Protein AF-A0A952HQU8-F1 (afdb_monomer_lite)

pLDDT: mean 81.56, std 18.11, range [39.19, 98.75]

Sequence (201 aa):
MRKYLLSILTLATITINSSNTAKAQPNLSQTELSCIYMSAYSYNINPLLLLAIAKTESGFNRYAINKNKNGTIDYGMFQINSSNLKRLKIHPSYVINDVCFASKIAAYILSSCIATYGNTWKAVDCYNKGKNAKNTSEYVWKTYKNLISLLNQTPEIIKTSYNYSQNYSYQQYYNYYNQNKNTEPNIEEKISEFLGIDKPQ

Radius of gyration: 22.84 Å; chains: 1; bounding box: 39×90×61 Å

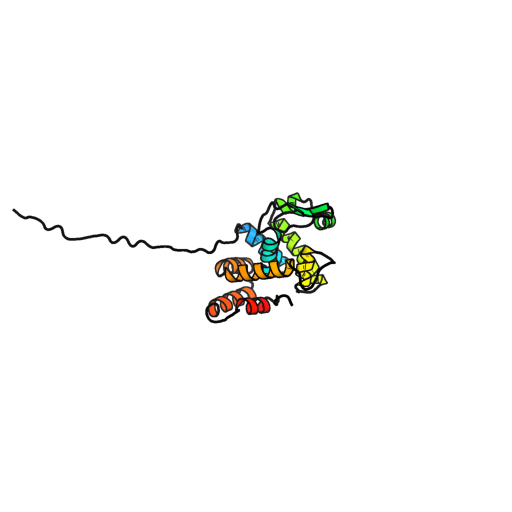Structure (mmCIF, N/CA/C/O backbone):
data_AF-A0A952HQU8-F1
#
_entry.id   AF-A0A952HQU8-F1
#
loop_
_atom_site.group_PDB
_atom_site.id
_atom_site.type_symbol
_atom_site.label_atom_id
_atom_site.label_alt_id
_atom_site.label_comp_id
_atom_site.label_asym_id
_atom_site.label_entity_id
_atom_site.label_seq_id
_atom_site.pdbx_PDB_ins_code
_atom_site.Cartn_x
_atom_site.Cartn_y
_atom_site.Cartn_z
_atom_site.occupancy
_atom_site.B_iso_or_equiv
_atom_site.auth_seq_id
_atom_site.auth_comp_id
_atom_site.auth_asym_id
_atom_site.auth_atom_id
_atom_site.pdbx_PDB_model_num
ATOM 1 N N . MET A 1 1 ? 2.217 74.288 42.899 1.00 43.69 1 MET A N 1
ATOM 2 C CA . MET A 1 1 ? 2.497 73.749 41.548 1.00 43.69 1 MET A CA 1
ATOM 3 C C . MET A 1 1 ? 2.070 72.286 41.514 1.00 43.69 1 MET A C 1
ATOM 5 O O . MET A 1 1 ? 2.601 71.495 42.282 1.00 43.69 1 MET A O 1
ATOM 9 N N . ARG A 1 2 ? 1.032 71.964 40.728 1.00 41.62 2 ARG A N 1
ATOM 10 C CA . ARG A 1 2 ? 0.399 70.634 40.614 1.00 41.62 2 ARG A CA 1
ATOM 11 C C . ARG A 1 2 ? 1.416 69.587 40.134 1.00 41.62 2 ARG A C 1
ATOM 13 O O . ARG A 1 2 ? 1.891 69.686 39.009 1.00 41.62 2 ARG A O 1
ATOM 20 N N . LYS A 1 3 ? 1.714 68.577 40.956 1.00 45.56 3 LYS A N 1
ATOM 21 C CA . LYS A 1 3 ? 2.329 67.321 40.499 1.00 45.56 3 LYS A CA 1
ATOM 22 C C . LYS A 1 3 ? 1.188 66.370 40.134 1.00 45.56 3 LYS A C 1
ATOM 24 O O . LYS A 1 3 ? 0.432 65.963 41.010 1.00 45.56 3 LYS A O 1
ATOM 29 N N . TYR A 1 4 ? 1.020 66.091 38.845 1.00 46.62 4 TYR A N 1
ATOM 30 C CA . TYR A 1 4 ? 0.083 65.082 38.357 1.00 46.62 4 TYR A CA 1
ATOM 31 C C . TYR A 1 4 ? 0.604 63.694 38.760 1.00 46.62 4 TYR A C 1
ATOM 33 O O . TYR A 1 4 ? 1.701 63.311 38.357 1.00 46.62 4 TYR A O 1
ATOM 41 N N . LEU A 1 5 ? -0.163 62.955 39.570 1.00 47.31 5 LEU A N 1
ATOM 42 C CA . LEU A 1 5 ? 0.013 61.511 39.714 1.00 47.31 5 LEU A CA 1
ATOM 43 C C . LEU A 1 5 ? -0.398 60.861 38.386 1.00 47.31 5 LEU A C 1
ATOM 45 O O . LEU A 1 5 ? -1.565 60.905 38.008 1.00 47.31 5 LEU A O 1
ATOM 49 N N . LEU A 1 6 ? 0.566 60.271 37.682 1.00 44.16 6 LEU A N 1
ATOM 50 C CA . LEU A 1 6 ? 0.324 59.369 36.560 1.00 44.16 6 LEU A CA 1
ATOM 51 C C . LEU A 1 6 ? -0.144 58.024 37.118 1.00 44.16 6 LEU A C 1
ATOM 53 O O . LEU A 1 6 ? 0.643 57.257 37.669 1.00 44.16 6 LEU A O 1
ATOM 57 N N . SER A 1 7 ? -1.440 57.761 36.997 1.00 49.38 7 SER A N 1
ATOM 58 C CA . SER A 1 7 ? -2.062 56.485 37.325 1.00 49.38 7 SER A CA 1
ATOM 59 C C . SER A 1 7 ? -2.409 55.716 36.045 1.00 49.38 7 SER A C 1
ATOM 61 O O . SER A 1 7 ? -3.211 56.215 35.261 1.00 49.38 7 SER A O 1
ATOM 63 N N . ILE A 1 8 ? -1.901 54.475 35.950 1.00 49.06 8 ILE A N 1
ATOM 64 C CA . ILE A 1 8 ? -2.455 53.323 35.195 1.00 49.06 8 ILE A CA 1
ATOM 65 C C . ILE A 1 8 ? -2.258 53.466 33.659 1.00 49.06 8 ILE A C 1
ATOM 67 O O . ILE A 1 8 ? -2.472 54.522 33.089 1.00 49.06 8 ILE A O 1
ATOM 71 N N . LEU A 1 9 ? -1.742 52.505 32.891 1.00 43.94 9 LEU A N 1
ATOM 72 C CA . LEU A 1 9 ? -2.112 51.100 32.731 1.00 43.94 9 LEU A CA 1
ATOM 73 C C . LEU A 1 9 ? -0.858 50.271 32.421 1.00 43.94 9 LEU A C 1
ATOM 75 O O . LEU A 1 9 ? -0.194 50.493 31.409 1.00 43.94 9 LEU A O 1
ATOM 79 N N . THR A 1 10 ? -0.587 49.240 33.215 1.00 52.12 10 THR A N 1
ATOM 80 C CA . THR A 1 10 ? 0.165 48.086 32.721 1.00 52.12 10 THR A CA 1
ATOM 81 C C . THR A 1 10 ? -0.757 47.301 31.792 1.00 52.12 10 THR A C 1
ATOM 83 O O . THR A 1 10 ? -1.696 46.643 32.236 1.00 52.12 10 THR A O 1
ATOM 86 N N . LEU A 1 11 ? -0.519 47.391 30.482 1.00 54.44 11 LEU A N 1
ATOM 87 C CA . LEU A 1 11 ? -1.088 46.447 29.525 1.00 54.44 11 LEU A CA 1
ATOM 88 C C . LEU A 1 11 ? -0.529 45.061 29.855 1.00 54.44 11 LEU A C 1
ATOM 90 O O . LEU A 1 11 ? 0.607 44.743 29.508 1.00 54.44 11 LEU A O 1
ATOM 94 N N . ALA A 1 12 ? -1.318 44.241 30.545 1.00 58.12 12 ALA A N 1
ATOM 95 C CA . ALA A 1 12 ? -1.092 42.808 30.563 1.00 58.12 12 ALA A CA 1
ATOM 96 C C . ALA A 1 12 ? -1.317 42.314 29.130 1.00 58.12 12 ALA A C 1
ATOM 98 O O . ALA A 1 12 ? -2.450 42.225 28.654 1.00 58.12 12 ALA A O 1
ATOM 99 N N . THR A 1 13 ? -0.229 42.062 28.409 1.00 59.19 13 THR A N 1
ATOM 100 C CA . THR A 1 13 ? -0.294 41.366 27.133 1.00 59.19 13 THR A CA 1
ATOM 101 C C . THR A 1 13 ? -0.824 39.967 27.415 1.00 59.19 13 THR A C 1
ATOM 103 O O . THR A 1 13 ? -0.167 39.147 28.051 1.00 59.19 13 THR A O 1
ATOM 106 N N . ILE A 1 14 ? -2.052 39.697 26.971 1.00 56.53 14 ILE A N 1
ATOM 107 C CA . ILE A 1 14 ? -2.570 38.335 26.901 1.00 56.53 14 ILE A CA 1
ATOM 108 C C . ILE A 1 14 ? -1.720 37.632 25.842 1.00 56.53 14 ILE A C 1
ATOM 110 O O . ILE A 1 14 ? -1.959 37.758 24.641 1.00 56.53 14 ILE A O 1
ATOM 114 N N . THR A 1 15 ? -0.679 36.930 26.277 1.00 51.94 15 THR A N 1
ATOM 115 C CA . THR A 1 15 ? 0.013 35.964 25.436 1.00 51.94 15 THR A CA 1
ATOM 116 C C . THR A 1 15 ? -0.930 34.785 25.253 1.00 51.94 15 THR A C 1
ATOM 118 O O . THR A 1 15 ? -1.092 33.934 26.125 1.00 51.94 15 THR A O 1
ATOM 121 N N . ILE A 1 16 ? -1.608 34.748 24.106 1.00 56.78 16 ILE A N 1
ATOM 122 C CA . ILE A 1 16 ? -2.341 33.560 23.680 1.00 56.78 16 ILE A CA 1
ATOM 123 C C . ILE A 1 16 ? -1.281 32.506 23.352 1.00 56.78 16 ILE A C 1
ATOM 125 O O . ILE A 1 16 ? -0.754 32.461 22.240 1.00 56.78 16 ILE A O 1
ATOM 129 N N . ASN A 1 17 ? -0.931 31.676 24.336 1.00 47.75 17 ASN A N 1
ATOM 130 C CA . ASN A 1 17 ? -0.150 30.466 24.111 1.00 47.75 17 ASN A CA 1
ATOM 131 C C . ASN A 1 17 ? -0.990 29.523 23.250 1.00 47.75 17 ASN A C 1
ATOM 133 O O . ASN A 1 17 ? -1.770 28.714 23.744 1.00 47.75 17 ASN A O 1
ATOM 137 N N . SER A 1 18 ? -0.825 29.643 21.937 1.00 46.22 18 SER A N 1
ATOM 138 C CA . SER A 1 18 ? -1.317 28.663 20.980 1.00 46.22 18 SER A CA 1
ATOM 139 C C . SER A 1 18 ? -0.352 27.482 20.989 1.00 46.22 18 SER A C 1
ATOM 141 O O . SER A 1 18 ? 0.400 27.274 20.040 1.00 46.22 18 SER A O 1
ATOM 143 N N . SER A 1 19 ? -0.341 26.700 22.069 1.00 40.56 19 SER A N 1
ATOM 144 C CA . SER A 1 19 ? 0.254 25.364 22.061 1.00 40.56 19 SER A CA 1
ATOM 145 C C . SER A 1 19 ? -0.662 24.420 21.280 1.00 40.56 19 SER A C 1
ATOM 147 O O . SER A 1 19 ? -1.210 23.457 21.808 1.00 40.56 19 SER A O 1
ATOM 149 N N . ASN A 1 20 ? -0.815 24.698 19.983 1.00 42.75 20 ASN A N 1
ATOM 150 C CA . ASN A 1 20 ? -1.247 23.703 19.020 1.00 42.75 20 ASN A CA 1
ATOM 151 C C . ASN A 1 20 ? -0.110 22.688 18.920 1.00 42.75 20 ASN A C 1
ATOM 153 O O . ASN A 1 20 ? 0.777 22.800 18.077 1.00 42.75 20 ASN A O 1
ATOM 157 N N . THR A 1 21 ? -0.138 21.673 19.777 1.00 39.19 21 THR A N 1
ATOM 158 C CA . THR A 1 21 ? 0.524 20.404 19.487 1.00 39.19 21 THR A CA 1
ATOM 159 C C . THR A 1 21 ? -0.264 19.727 18.366 1.00 39.19 21 THR A C 1
ATOM 161 O O . THR A 1 21 ? -0.945 18.722 18.557 1.00 39.19 21 THR A O 1
ATOM 164 N N . ALA A 1 22 ? -0.213 20.322 17.169 1.00 41.31 22 ALA A N 1
ATOM 165 C CA . ALA A 1 22 ? -0.653 19.676 15.949 1.00 41.31 22 ALA A CA 1
ATOM 166 C C . ALA A 1 22 ? 0.217 18.427 15.805 1.00 41.31 22 ALA A C 1
ATOM 168 O O . ALA A 1 22 ? 1.395 18.508 15.453 1.00 41.31 22 ALA A O 1
ATOM 169 N N . LYS A 1 23 ? -0.337 17.271 16.189 1.00 43.50 23 LYS A N 1
ATOM 170 C CA . LYS A 1 23 ? 0.277 15.970 15.927 1.00 43.50 23 LYS A CA 1
ATOM 171 C C . LYS A 1 23 ? 0.611 15.965 14.436 1.00 43.50 23 LYS A C 1
ATOM 173 O O . LYS A 1 23 ? -0.282 16.211 13.630 1.00 43.50 23 LYS A O 1
ATOM 178 N N . ALA A 1 24 ? 1.891 15.796 14.105 1.00 45.75 24 ALA A N 1
ATOM 179 C CA . ALA A 1 24 ? 2.400 15.973 12.751 1.00 45.75 24 ALA A CA 1
ATOM 180 C C . ALA A 1 24 ? 1.523 15.212 11.747 1.00 45.75 24 ALA A C 1
ATOM 182 O O . ALA A 1 24 ? 1.421 13.986 11.816 1.00 45.75 24 ALA A O 1
ATOM 183 N N . GLN A 1 25 ? 0.867 15.953 10.853 1.00 51.12 25 GLN A N 1
ATOM 184 C CA . GLN A 1 25 ? 0.113 15.372 9.751 1.00 51.12 25 GLN A CA 1
ATOM 185 C C . GLN A 1 25 ? 1.033 14.462 8.915 1.00 51.12 25 GLN A C 1
ATOM 187 O O . GLN A 1 25 ? 2.247 14.697 8.860 1.00 51.12 25 GLN A O 1
ATOM 192 N N . PRO A 1 26 ? 0.496 13.418 8.254 1.00 61.00 26 PRO A N 1
ATOM 193 C CA . PRO A 1 26 ? 1.259 12.691 7.247 1.00 61.00 26 PRO A CA 1
ATOM 194 C C . PRO A 1 26 ? 1.841 13.690 6.237 1.00 61.00 26 PRO A C 1
ATOM 196 O O . PRO A 1 26 ? 1.157 14.628 5.842 1.00 61.00 26 PRO A O 1
ATOM 199 N N . ASN A 1 27 ? 3.103 13.501 5.839 1.00 74.06 27 ASN A N 1
ATOM 200 C CA . ASN A 1 27 ? 3.837 14.359 4.894 1.00 74.06 27 ASN A CA 1
ATOM 201 C C . ASN A 1 27 ? 3.293 14.199 3.452 1.00 74.06 27 ASN A C 1
ATOM 203 O O . ASN A 1 27 ? 4.008 13.805 2.533 1.00 74.06 27 ASN A O 1
ATOM 207 N N . LEU A 1 28 ? 1.997 14.440 3.272 1.00 84.31 28 LEU A N 1
ATOM 208 C CA . LEU A 1 28 ? 1.242 14.328 2.033 1.00 84.31 28 LEU A CA 1
ATOM 209 C C . LEU A 1 28 ? 0.523 15.649 1.771 1.00 84.31 28 LEU A C 1
ATOM 211 O O . LEU A 1 28 ? -0.095 16.227 2.663 1.00 84.31 28 LEU A O 1
ATOM 215 N N . SER A 1 29 ? 0.562 16.107 0.527 1.00 88.19 29 SER A N 1
ATOM 216 C CA . SER A 1 29 ? -0.286 17.201 0.065 1.00 88.19 29 SER A CA 1
ATOM 217 C C . SER A 1 29 ? -1.758 16.785 0.034 1.00 88.19 29 SER A C 1
ATOM 219 O O . SER A 1 29 ? -2.106 15.605 -0.080 1.00 88.19 29 SER A O 1
ATOM 221 N N . GLN A 1 30 ? -2.644 17.781 0.050 1.00 83.12 30 GLN A N 1
ATOM 222 C CA . GLN A 1 30 ? -4.082 17.563 -0.093 1.00 83.12 30 GLN A CA 1
ATOM 223 C C . GLN A 1 30 ? -4.423 16.805 -1.388 1.00 83.12 30 GLN A C 1
ATOM 225 O O . GLN A 1 30 ? -5.284 15.924 -1.388 1.00 83.12 30 GLN A O 1
ATOM 230 N N . THR A 1 31 ? -3.722 17.100 -2.484 1.00 87.06 31 THR A N 1
ATOM 231 C CA . THR A 1 31 ? -3.899 16.410 -3.768 1.00 87.06 31 THR A CA 1
ATOM 232 C C . THR A 1 31 ? -3.525 14.933 -3.674 1.00 87.06 31 THR A C 1
ATOM 234 O O . THR A 1 31 ? -4.298 14.086 -4.117 1.00 87.06 31 THR A O 1
ATOM 237 N N . GLU A 1 32 ? -2.388 14.601 -3.056 1.00 91.19 32 GLU A N 1
ATOM 238 C CA . GLU A 1 32 ? -1.962 13.206 -2.879 1.00 91.19 32 GLU A CA 1
ATOM 239 C C . GLU A 1 32 ? -2.976 12.428 -2.032 1.00 91.19 32 GLU A C 1
ATOM 241 O O . GLU A 1 32 ? -3.433 11.370 -2.459 1.00 91.19 32 GLU A O 1
ATOM 246 N N . LEU A 1 33 ? -3.415 12.982 -0.895 1.00 88.81 33 LEU A N 1
ATOM 247 C CA . LEU A 1 33 ? -4.466 12.376 -0.065 1.00 88.81 33 LEU A CA 1
ATOM 248 C C . LEU A 1 33 ? -5.756 12.126 -0.855 1.00 88.81 33 LEU A C 1
ATOM 250 O O . LEU A 1 33 ? -6.317 11.031 -0.802 1.00 88.81 33 LEU A O 1
ATOM 254 N N . SER A 1 34 ? -6.198 13.119 -1.629 1.00 86.00 34 SER A N 1
ATOM 255 C CA . SER A 1 34 ? -7.404 13.015 -2.461 1.00 86.00 34 SER A CA 1
ATOM 256 C C . SER A 1 34 ? -7.273 11.890 -3.480 1.00 86.00 34 SER A C 1
ATOM 258 O O . SER A 1 34 ? -8.192 11.097 -3.663 1.00 86.00 34 SER A O 1
ATOM 260 N N . CYS A 1 35 ? -6.110 11.775 -4.114 1.00 92.38 35 CYS A N 1
ATOM 261 C CA . CYS A 1 35 ? -5.855 10.737 -5.095 1.00 92.38 35 CYS A CA 1
ATOM 262 C C . CYS A 1 35 ? -5.830 9.330 -4.495 1.00 92.38 35 CYS A C 1
ATOM 264 O O . CYS A 1 35 ? -6.401 8.414 -5.095 1.00 92.38 35 CYS A O 1
ATOM 266 N N . ILE A 1 36 ? -5.235 9.157 -3.312 1.00 92.69 36 ILE A N 1
ATOM 267 C CA . ILE A 1 36 ? -5.271 7.884 -2.579 1.00 92.69 36 ILE A CA 1
ATOM 268 C C . ILE A 1 36 ? -6.723 7.511 -2.280 1.00 92.69 36 ILE A C 1
ATOM 270 O O . ILE A 1 36 ? -7.153 6.396 -2.571 1.00 92.69 36 ILE A O 1
ATOM 274 N N . TYR A 1 37 ? -7.504 8.455 -1.761 1.00 89.06 37 TYR A N 1
ATOM 275 C CA . TYR A 1 37 ? -8.879 8.197 -1.347 1.00 89.06 37 TYR A CA 1
ATOM 276 C C . TYR A 1 37 ? -9.788 7.887 -2.522 1.00 89.06 37 TYR A C 1
ATOM 278 O O . TYR A 1 37 ? -10.445 6.850 -2.524 1.00 89.06 37 TYR A O 1
ATOM 286 N N . MET A 1 38 ? -9.782 8.730 -3.551 1.00 86.44 38 MET A N 1
ATOM 287 C CA . MET A 1 38 ? -10.589 8.514 -4.751 1.00 86.44 38 MET A CA 1
ATOM 288 C C . MET A 1 38 ? -10.231 7.198 -5.447 1.00 86.44 38 MET A C 1
ATOM 290 O O . MET A 1 38 ? -11.120 6.507 -5.945 1.00 86.44 38 MET A O 1
ATOM 294 N N . SER A 1 39 ? -8.949 6.815 -5.446 1.00 94.12 39 SER A N 1
ATOM 295 C CA . SER A 1 39 ? -8.523 5.514 -5.970 1.00 94.12 39 SER A CA 1
ATOM 296 C C . SER A 1 39 ? -9.082 4.373 -5.126 1.00 94.12 39 SER A C 1
ATOM 298 O O . SER A 1 39 ? -9.690 3.468 -5.682 1.00 94.12 39 SER A O 1
ATOM 300 N N . ALA A 1 40 ? -8.948 4.425 -3.799 1.00 92.38 40 ALA A N 1
ATOM 301 C CA . ALA A 1 40 ? -9.512 3.403 -2.919 1.00 92.38 40 ALA A CA 1
ATOM 302 C C . ALA A 1 40 ? -11.028 3.245 -3.128 1.00 92.38 40 ALA A C 1
ATOM 304 O O . ALA A 1 40 ? -11.498 2.133 -3.369 1.00 92.38 40 ALA A O 1
ATOM 305 N N . TYR A 1 41 ? -11.772 4.357 -3.154 1.00 87.06 41 TYR A N 1
ATOM 306 C CA . TYR A 1 41 ? -13.217 4.350 -3.401 1.00 87.06 41 TYR A CA 1
ATOM 307 C C . TYR A 1 41 ? -13.587 3.732 -4.748 1.00 87.06 41 TYR A C 1
ATOM 309 O O . TYR A 1 41 ? -14.475 2.888 -4.800 1.00 87.06 41 TYR A O 1
ATOM 317 N N . SER A 1 42 ? -12.875 4.088 -5.821 1.00 90.31 42 SER A N 1
ATOM 318 C CA . SER A 1 42 ? -13.142 3.559 -7.169 1.00 90.31 42 SER A CA 1
ATOM 319 C C . SER A 1 42 ? -12.986 2.035 -7.263 1.00 90.31 42 SER A C 1
ATOM 321 O O . SER A 1 42 ? -13.523 1.419 -8.178 1.00 90.31 42 SER A O 1
ATOM 323 N N . TYR A 1 43 ? -12.254 1.429 -6.325 1.00 93.31 43 TYR A N 1
ATOM 324 C CA . TYR A 1 43 ? -11.992 -0.008 -6.258 1.00 93.31 43 TYR A CA 1
ATOM 325 C C . TYR A 1 43 ? -12.670 -0.700 -5.061 1.00 93.31 43 TYR A C 1
ATOM 327 O O . TYR A 1 43 ? -12.329 -1.845 -4.757 1.00 93.31 43 TYR A O 1
ATOM 335 N N . ASN A 1 44 ? -13.626 -0.035 -4.395 1.00 88.62 44 ASN A N 1
ATOM 336 C CA . ASN A 1 44 ? -14.327 -0.531 -3.200 1.00 88.62 44 ASN A CA 1
ATOM 337 C C . ASN A 1 44 ? -13.379 -0.951 -2.059 1.00 88.62 44 ASN A C 1
ATOM 339 O O . ASN A 1 44 ? -13.621 -1.921 -1.345 1.00 88.62 44 ASN A O 1
ATOM 343 N N . ILE A 1 45 ? -12.281 -0.219 -1.896 1.00 89.44 45 ILE A N 1
ATOM 344 C CA . ILE A 1 45 ? -11.303 -0.395 -0.823 1.00 89.44 45 ILE A CA 1
ATOM 345 C C . ILE A 1 45 ? -11.535 0.694 0.215 1.00 89.44 45 ILE A C 1
ATOM 347 O O . ILE A 1 45 ? -11.784 1.838 -0.147 1.00 89.44 45 ILE A O 1
ATOM 351 N N . ASN A 1 46 ? -11.371 0.370 1.498 1.00 85.44 46 ASN A N 1
ATOM 352 C CA . ASN A 1 46 ? -11.332 1.366 2.565 1.00 85.44 46 ASN A CA 1
ATOM 353 C C . ASN A 1 46 ? -10.153 2.353 2.351 1.00 85.44 46 ASN A C 1
ATOM 355 O O . ASN A 1 46 ? -8.994 1.927 2.408 1.00 85.44 46 ASN A O 1
ATOM 359 N N . PRO A 1 47 ? -10.391 3.663 2.137 1.00 85.75 47 PRO A N 1
ATOM 360 C CA . PRO A 1 47 ? -9.328 4.657 1.963 1.00 85.75 47 PRO A CA 1
ATOM 361 C C . PRO A 1 47 ? -8.220 4.652 3.014 1.00 85.75 47 PRO A C 1
ATOM 363 O O . PRO A 1 47 ? -7.055 4.869 2.676 1.00 85.75 47 PRO A O 1
ATOM 366 N N . LEU A 1 48 ? -8.558 4.403 4.281 1.00 86.06 48 LEU A N 1
ATOM 367 C CA . LEU A 1 48 ? -7.569 4.370 5.357 1.00 86.06 48 LEU A CA 1
ATOM 368 C C . LEU A 1 48 ? -6.675 3.136 5.258 1.00 86.06 48 LEU A C 1
ATOM 370 O O . LEU A 1 48 ? -5.495 3.232 5.582 1.00 86.06 48 LEU A O 1
ATOM 374 N N . LEU A 1 49 ? -7.189 2.013 4.749 1.00 91.50 49 LEU A N 1
ATOM 375 C CA . LEU A 1 49 ? -6.373 0.832 4.472 1.00 91.50 49 LEU A CA 1
ATOM 376 C C . LEU A 1 49 ? -5.357 1.109 3.358 1.00 91.50 49 LEU A C 1
ATOM 378 O O . LEU A 1 49 ? -4.178 0.793 3.516 1.00 91.50 49 LEU A O 1
ATOM 382 N N . LEU A 1 50 ? -5.775 1.745 2.257 1.00 94.94 50 LEU A N 1
ATOM 383 C CA . LEU A 1 50 ? -4.845 2.085 1.173 1.00 94.94 50 LEU A CA 1
ATOM 384 C C . LEU A 1 50 ? -3.800 3.121 1.625 1.00 94.94 50 LEU A C 1
ATOM 386 O O . LEU A 1 50 ? -2.623 3.005 1.282 1.00 94.94 50 LEU A O 1
ATOM 390 N N . LEU A 1 51 ? -4.201 4.095 2.449 1.00 93.44 51 LEU A N 1
ATOM 391 C CA . LEU A 1 51 ? -3.281 5.053 3.068 1.00 93.44 51 LEU A CA 1
ATOM 392 C C . LEU A 1 51 ? -2.300 4.369 4.038 1.00 93.44 51 LEU A C 1
ATOM 394 O O . LEU A 1 51 ? -1.113 4.698 4.053 1.00 93.44 51 LEU A O 1
ATOM 398 N N . ALA A 1 52 ? -2.766 3.394 4.822 1.00 93.94 52 ALA A N 1
ATOM 399 C CA . ALA A 1 52 ? -1.918 2.600 5.706 1.00 93.94 52 ALA A CA 1
ATOM 400 C C . ALA A 1 52 ? -0.892 1.775 4.919 1.00 93.94 52 ALA A C 1
ATOM 402 O O . ALA A 1 52 ? 0.267 1.716 5.325 1.00 93.94 52 ALA A O 1
ATOM 403 N N . ILE A 1 53 ? -1.282 1.208 3.773 1.00 97.75 53 ILE A N 1
ATOM 404 C CA . ILE A 1 53 ? -0.365 0.524 2.851 1.00 97.75 53 ILE A CA 1
ATOM 405 C C . ILE A 1 53 ? 0.700 1.497 2.339 1.00 97.75 53 ILE A C 1
ATOM 407 O O . ILE A 1 53 ? 1.881 1.217 2.506 1.00 97.75 53 ILE A O 1
ATOM 411 N N . ALA A 1 54 ? 0.330 2.680 1.834 1.00 97.75 54 ALA A N 1
ATOM 412 C CA . ALA A 1 54 ? 1.305 3.696 1.406 1.00 97.75 54 ALA A CA 1
ATOM 413 C C . ALA A 1 54 ? 2.321 4.046 2.515 1.00 97.75 54 ALA A C 1
ATOM 415 O O . ALA A 1 54 ? 3.524 4.193 2.272 1.00 97.75 54 ALA A O 1
ATOM 416 N N . LYS A 1 55 ? 1.848 4.138 3.765 1.00 96.75 55 LYS A N 1
ATOM 417 C CA . LYS A 1 55 ? 2.711 4.358 4.932 1.00 96.75 55 LYS A CA 1
ATOM 418 C C . LYS A 1 55 ? 3.633 3.170 5.205 1.00 96.75 55 LYS A C 1
ATOM 420 O O . LYS A 1 55 ? 4.800 3.368 5.536 1.00 96.75 55 LYS A O 1
ATOM 425 N N . THR A 1 56 ? 3.128 1.945 5.088 1.00 97.88 56 THR A N 1
ATOM 426 C CA . THR A 1 56 ? 3.910 0.718 5.285 1.00 97.88 56 THR A CA 1
ATOM 427 C C . THR A 1 56 ? 5.009 0.566 4.246 1.00 97.88 56 THR A C 1
ATOM 429 O O . THR A 1 56 ? 6.125 0.190 4.622 1.00 97.88 56 THR A O 1
ATOM 432 N N . GLU A 1 57 ? 4.689 0.862 2.988 1.00 98.38 57 GLU A N 1
ATOM 433 C CA . GLU A 1 57 ? 5.559 0.654 1.835 1.00 98.38 57 G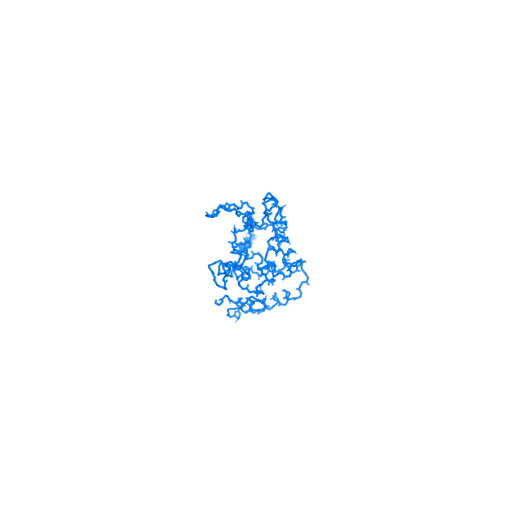LU A CA 1
ATOM 434 C C . GLU A 1 57 ? 6.757 1.599 1.836 1.00 98.38 57 GLU A C 1
ATOM 436 O O . GLU A 1 57 ? 7.903 1.160 1.753 1.00 98.38 57 GLU A O 1
ATOM 441 N N . SER A 1 58 ? 6.520 2.904 1.977 1.00 97.62 58 SER A N 1
ATOM 442 C CA . SER A 1 58 ? 7.605 3.883 1.864 1.00 97.62 58 SER A CA 1
ATOM 443 C C . SER A 1 58 ? 7.561 5.012 2.885 1.00 97.62 58 SER A C 1
ATOM 445 O O . SER A 1 58 ? 8.358 5.947 2.795 1.00 97.62 58 SER A O 1
ATOM 447 N N . GLY A 1 59 ? 6.628 4.972 3.840 1.00 95.75 59 GLY A N 1
ATOM 448 C CA . GLY A 1 59 ? 6.395 6.103 4.736 1.00 95.75 59 GLY A CA 1
ATOM 449 C C . GLY A 1 59 ? 5.978 7.359 3.971 1.00 95.75 59 GLY A C 1
ATOM 450 O O . GLY A 1 59 ? 6.363 8.457 4.361 1.00 95.75 59 GLY A O 1
ATOM 451 N N . PHE A 1 60 ? 5.229 7.187 2.874 1.00 95.38 60 PHE A N 1
ATOM 452 C CA . PHE A 1 60 ? 4.817 8.243 1.942 1.00 95.38 60 PHE A CA 1
ATOM 453 C C . PHE A 1 60 ? 5.928 8.829 1.051 1.00 95.38 60 PHE A C 1
ATOM 455 O O . PHE A 1 60 ? 5.715 9.830 0.369 1.00 95.38 60 PHE A O 1
ATOM 462 N N . ASN A 1 61 ? 7.110 8.211 0.982 1.00 95.81 61 ASN A N 1
ATOM 463 C CA . ASN A 1 61 ? 8.152 8.641 0.051 1.00 95.81 61 ASN A CA 1
ATOM 464 C C . ASN A 1 61 ? 7.784 8.297 -1.407 1.00 95.81 61 ASN A C 1
ATOM 466 O O . ASN A 1 61 ? 7.875 7.145 -1.838 1.00 95.81 61 ASN A O 1
ATOM 470 N N . ARG A 1 62 ? 7.417 9.326 -2.175 1.00 94.62 62 ARG A N 1
ATOM 471 C CA . ARG A 1 62 ? 7.086 9.274 -3.612 1.00 94.62 62 ARG A CA 1
ATOM 472 C C . ARG A 1 62 ? 8.225 8.807 -4.522 1.00 94.62 62 ARG A C 1
ATOM 474 O O . ARG A 1 62 ? 7.947 8.272 -5.589 1.00 94.62 62 ARG A O 1
ATOM 481 N N . TYR A 1 63 ? 9.478 8.922 -4.089 1.00 96.00 63 TYR A N 1
ATOM 482 C CA . TYR A 1 63 ? 10.655 8.545 -4.883 1.00 96.00 63 TYR A CA 1
ATOM 483 C C . TYR A 1 63 ? 11.383 7.311 -4.342 1.00 96.00 63 TYR A C 1
ATOM 485 O O . TYR A 1 63 ? 12.535 7.072 -4.698 1.00 96.00 63 TYR A O 1
ATOM 493 N N . ALA A 1 64 ? 10.746 6.528 -3.466 1.00 97.75 64 ALA A N 1
ATOM 494 C CA . ALA A 1 64 ? 11.354 5.314 -2.939 1.00 97.75 64 ALA A CA 1
ATOM 495 C C . ALA A 1 64 ? 11.608 4.289 -4.057 1.00 97.75 64 ALA A C 1
ATOM 497 O O . ALA A 1 64 ? 10.717 3.982 -4.850 1.00 97.75 64 ALA A O 1
ATOM 498 N N . ILE A 1 65 ? 12.823 3.745 -4.109 1.00 98.38 65 ILE A N 1
ATOM 499 C CA . ILE A 1 65 ? 13.217 2.695 -5.051 1.00 98.38 65 ILE A CA 1
ATOM 500 C C . ILE A 1 65 ? 13.979 1.636 -4.264 1.00 98.38 65 ILE A C 1
ATOM 502 O O . ILE A 1 65 ? 15.025 1.936 -3.692 1.00 98.38 65 ILE A O 1
ATOM 506 N N . ASN A 1 66 ? 13.477 0.403 -4.259 1.00 98.19 66 ASN A N 1
ATOM 507 C CA . ASN A 1 66 ? 14.104 -0.711 -3.551 1.00 98.19 66 ASN A CA 1
ATOM 508 C C . ASN A 1 66 ? 14.344 -1.889 -4.495 1.00 98.19 66 ASN A C 1
ATOM 510 O O . ASN A 1 66 ? 13.488 -2.239 -5.300 1.00 98.19 66 ASN A O 1
ATOM 514 N N . LYS A 1 67 ? 15.524 -2.510 -4.406 1.00 98.00 67 LYS A N 1
ATOM 515 C CA . LYS A 1 67 ? 15.883 -3.692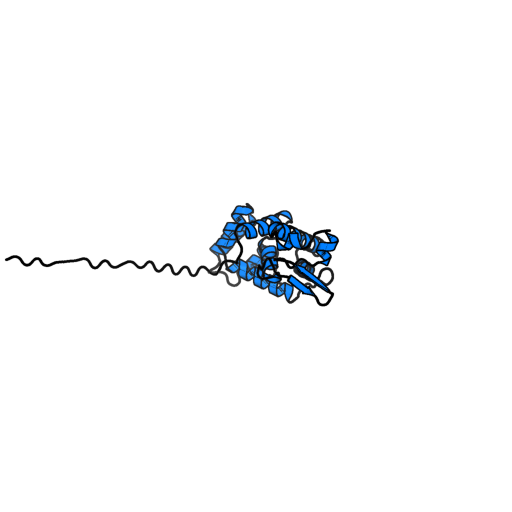 -5.199 1.00 98.00 67 LYS A CA 1
ATOM 516 C C . LYS A 1 67 ? 15.761 -4.949 -4.344 1.00 98.00 67 LYS A C 1
ATOM 518 O O . LYS A 1 67 ? 16.440 -5.084 -3.329 1.00 98.00 67 LYS A O 1
ATOM 523 N N . ASN A 1 68 ? 14.954 -5.898 -4.799 1.00 95.69 68 ASN A N 1
ATOM 524 C CA . ASN A 1 68 ? 14.739 -7.174 -4.129 1.00 95.69 68 ASN A CA 1
ATOM 525 C C . ASN A 1 68 ? 15.835 -8.192 -4.468 1.00 95.69 68 ASN A C 1
ATOM 527 O O . ASN A 1 68 ? 16.461 -8.145 -5.529 1.00 95.69 68 ASN A O 1
ATOM 531 N N . LYS A 1 69 ? 16.020 -9.189 -3.590 1.00 95.00 69 LYS A N 1
ATOM 532 C CA . LYS A 1 69 ? 17.012 -10.271 -3.769 1.00 95.00 69 LYS A CA 1
ATOM 533 C C . LYS A 1 69 ? 16.815 -11.070 -5.063 1.00 95.00 69 LYS A C 1
ATOM 535 O O . LYS A 1 69 ? 17.781 -11.554 -5.635 1.00 95.00 69 LYS A O 1
ATOM 540 N N . ASN A 1 70 ? 15.573 -11.186 -5.533 1.00 93.12 70 ASN A N 1
ATOM 541 C CA . ASN A 1 70 ? 15.224 -11.858 -6.789 1.00 93.12 70 ASN A CA 1
ATOM 542 C C . ASN A 1 70 ? 15.462 -10.987 -8.044 1.00 93.12 70 ASN A C 1
ATOM 544 O O . ASN A 1 70 ? 15.081 -11.389 -9.140 1.00 93.12 70 ASN A O 1
ATOM 548 N N . GLY A 1 71 ? 16.030 -9.786 -7.893 1.00 96.12 71 GLY A N 1
ATOM 549 C CA . GLY A 1 71 ? 16.330 -8.863 -8.988 1.00 96.12 71 GLY A CA 1
ATOM 550 C C . GLY A 1 71 ? 15.176 -7.946 -9.403 1.00 96.12 71 GLY A C 1
ATOM 551 O O . GLY A 1 71 ? 15.403 -7.032 -10.194 1.00 96.12 71 GLY A O 1
ATOM 552 N N . THR A 1 72 ? 13.962 -8.140 -8.873 1.00 97.81 72 THR A N 1
ATOM 553 C CA . THR A 1 72 ? 12.847 -7.198 -9.093 1.00 97.81 72 THR A CA 1
ATOM 554 C C . THR A 1 72 ? 13.076 -5.880 -8.348 1.00 97.81 72 THR A C 1
ATOM 556 O O . THR A 1 72 ? 13.885 -5.819 -7.422 1.00 97.81 72 THR A O 1
ATOM 559 N N . ILE A 1 73 ? 12.388 -4.817 -8.769 1.00 98.62 73 ILE A N 1
ATOM 560 C CA . ILE A 1 73 ? 12.528 -3.472 -8.195 1.00 98.62 73 ILE A CA 1
ATOM 561 C C . ILE A 1 73 ? 11.141 -2.949 -7.830 1.00 98.62 73 ILE A C 1
ATOM 563 O O . ILE A 1 73 ? 10.222 -3.074 -8.637 1.00 98.62 73 ILE A O 1
ATOM 567 N N . ASP A 1 74 ? 11.008 -2.361 -6.650 1.00 98.62 74 ASP A N 1
ATOM 568 C CA . ASP A 1 74 ? 9.788 -1.734 -6.153 1.00 98.62 74 ASP A CA 1
ATOM 569 C C . ASP A 1 74 ? 9.891 -0.212 -6.276 1.00 98.62 74 ASP A C 1
ATOM 571 O O . ASP A 1 74 ? 10.925 0.376 -5.946 1.00 98.62 74 ASP A O 1
ATOM 575 N N . TYR A 1 75 ? 8.828 0.428 -6.775 1.00 98.75 75 TYR A N 1
ATOM 576 C CA . TYR A 1 75 ? 8.855 1.841 -7.157 1.00 98.75 75 TYR A CA 1
ATOM 577 C C . TYR A 1 75 ? 7.790 2.690 -6.465 1.00 98.75 75 TYR A C 1
ATOM 579 O O . TYR A 1 75 ? 6.610 2.336 -6.406 1.00 98.75 75 TYR A O 1
ATOM 587 N N . GLY A 1 76 ? 8.216 3.877 -6.043 1.00 98.19 76 GLY A N 1
ATOM 588 C CA . GLY A 1 76 ? 7.371 4.979 -5.613 1.00 98.19 76 GLY A CA 1
ATOM 589 C C . GLY A 1 76 ? 6.717 4.780 -4.248 1.00 98.19 76 GLY A C 1
ATOM 590 O O . GLY A 1 76 ? 7.084 3.897 -3.470 1.00 98.19 76 GLY A O 1
ATOM 591 N N . MET A 1 77 ? 5.712 5.618 -3.978 1.00 98.12 77 MET A N 1
ATOM 592 C CA . MET A 1 77 ? 4.990 5.676 -2.698 1.00 98.12 77 MET A CA 1
ATOM 593 C C . MET A 1 77 ? 4.395 4.328 -2.271 1.00 98.12 77 MET A C 1
ATOM 595 O O . MET A 1 77 ? 4.334 4.005 -1.091 1.00 98.12 77 MET A O 1
ATOM 599 N N . PHE A 1 78 ? 3.967 3.543 -3.252 1.00 98.62 78 PHE A N 1
ATOM 600 C CA . PHE A 1 78 ? 3.275 2.276 -3.053 1.00 98.62 78 PHE A CA 1
ATOM 601 C C . PHE A 1 78 ? 4.158 1.055 -3.308 1.00 98.62 78 PHE A C 1
ATOM 603 O O . PHE A 1 78 ? 3.630 -0.056 -3.338 1.00 98.62 78 PHE A O 1
ATOM 610 N N . GLN A 1 79 ? 5.462 1.271 -3.540 1.00 98.69 79 GLN A N 1
ATOM 611 C CA . GLN A 1 79 ? 6.451 0.217 -3.792 1.00 98.69 79 GLN A CA 1
ATOM 612 C C . GLN A 1 79 ? 5.953 -0.823 -4.807 1.00 98.69 79 GLN A C 1
ATOM 614 O O . GLN A 1 79 ? 6.021 -2.031 -4.608 1.00 98.69 79 GLN A O 1
ATOM 619 N N . ILE A 1 80 ? 5.420 -0.345 -5.936 1.00 98.69 80 ILE A N 1
ATOM 620 C CA . ILE A 1 80 ? 4.825 -1.223 -6.945 1.00 98.69 80 ILE A CA 1
ATOM 621 C C . ILE A 1 80 ? 5.945 -2.003 -7.639 1.00 98.69 80 ILE A C 1
ATOM 623 O O . ILE A 1 80 ? 6.795 -1.419 -8.316 1.00 98.69 80 ILE A O 1
ATOM 627 N N . ASN A 1 81 ? 5.921 -3.327 -7.488 1.00 98.56 81 ASN A N 1
ATOM 628 C CA . ASN A 1 81 ? 6.941 -4.217 -8.033 1.00 98.56 81 ASN A CA 1
ATOM 629 C C . ASN A 1 81 ? 7.014 -4.190 -9.569 1.00 98.56 81 ASN A C 1
ATOM 631 O O . ASN A 1 81 ? 5.994 -4.226 -10.267 1.00 98.56 81 ASN A O 1
ATOM 635 N N . SER A 1 82 ? 8.230 -4.254 -10.109 1.00 98.44 82 SER A N 1
ATOM 636 C CA . SER A 1 82 ? 8.520 -4.266 -11.546 1.00 98.44 82 SER A CA 1
ATOM 637 C C . SER A 1 82 ? 7.821 -5.397 -12.309 1.00 98.44 82 SER A C 1
ATOM 639 O O . SER A 1 82 ? 7.484 -5.228 -13.481 1.00 98.44 82 SER A O 1
ATOM 641 N N . SER A 1 83 ? 7.524 -6.525 -11.659 1.00 97.62 83 SER A N 1
ATOM 642 C CA . SER A 1 83 ? 6.755 -7.626 -12.258 1.00 97.62 83 SER A CA 1
ATOM 643 C C . SER A 1 83 ? 5.296 -7.237 -12.511 1.00 97.62 83 SER A C 1
ATOM 645 O O . SER A 1 83 ? 4.739 -7.579 -13.556 1.00 97.62 83 SER A O 1
ATOM 647 N N . ASN A 1 84 ? 4.680 -6.484 -11.590 1.00 97.81 84 ASN A N 1
ATOM 648 C CA . ASN A 1 84 ? 3.335 -5.937 -11.782 1.00 97.81 84 ASN A CA 1
ATOM 649 C C . ASN A 1 84 ? 3.331 -4.896 -12.901 1.00 97.81 84 ASN A C 1
ATOM 651 O O . ASN A 1 84 ? 2.485 -4.968 -13.791 1.00 97.81 84 ASN A O 1
ATOM 655 N N . LEU A 1 85 ? 4.310 -3.988 -12.905 1.00 98.44 85 LEU A N 1
ATOM 656 C CA . LEU A 1 85 ? 4.449 -2.972 -13.950 1.00 98.44 85 LEU A CA 1
ATOM 657 C C . LEU A 1 85 ? 4.614 -3.602 -15.339 1.00 98.44 85 LEU A C 1
ATOM 659 O O . LEU A 1 85 ? 3.910 -3.225 -16.273 1.00 98.44 85 LEU A O 1
ATOM 663 N N . LYS A 1 86 ? 5.460 -4.634 -15.462 1.00 98.12 86 LYS A N 1
ATOM 664 C CA . LYS A 1 86 ? 5.640 -5.391 -16.709 1.00 98.12 86 LYS A CA 1
ATOM 665 C C . LYS A 1 86 ? 4.339 -6.049 -17.171 1.00 98.12 86 LYS A C 1
ATOM 667 O O . LYS A 1 86 ? 3.987 -5.931 -18.341 1.00 98.12 86 LYS A O 1
ATOM 672 N N . ARG A 1 87 ? 3.611 -6.714 -16.265 1.00 97.75 87 ARG A N 1
ATOM 673 C CA . ARG A 1 87 ? 2.314 -7.349 -16.568 1.00 97.75 87 ARG A CA 1
ATOM 674 C C . ARG A 1 87 ? 1.285 -6.336 -17.073 1.00 97.75 87 ARG A C 1
ATOM 676 O O . ARG A 1 87 ? 0.537 -6.644 -17.993 1.00 97.75 87 ARG A O 1
ATOM 683 N N . LEU A 1 88 ? 1.270 -5.140 -16.489 1.00 97.88 88 LEU A N 1
ATOM 684 C CA . LEU A 1 88 ? 0.351 -4.058 -16.844 1.00 97.88 88 LEU A CA 1
ATOM 685 C C . LEU A 1 88 ? 0.843 -3.188 -18.012 1.00 97.88 88 LEU A C 1
ATOM 687 O O . LEU A 1 88 ? 0.123 -2.288 -18.430 1.00 97.88 88 LEU A O 1
ATOM 691 N N . LYS A 1 89 ? 2.042 -3.453 -18.552 1.00 98.25 89 LYS A N 1
ATOM 692 C CA . LYS A 1 89 ? 2.697 -2.643 -19.596 1.00 98.25 89 LYS A CA 1
ATOM 693 C C . LYS A 1 89 ? 2.859 -1.168 -19.195 1.00 98.25 89 LYS A C 1
ATOM 695 O O . LYS A 1 89 ? 2.715 -0.268 -20.016 1.00 98.25 89 LYS A O 1
ATOM 700 N N . ILE A 1 90 ? 3.176 -0.930 -17.924 1.00 98.38 90 ILE A N 1
ATOM 701 C CA . ILE A 1 90 ? 3.376 0.402 -17.346 1.00 98.38 90 ILE A CA 1
ATOM 702 C C . ILE A 1 90 ? 4.872 0.652 -17.170 1.00 98.38 90 ILE A C 1
ATOM 704 O O . ILE A 1 90 ? 5.584 -0.169 -16.593 1.00 98.38 90 ILE A O 1
ATOM 708 N N . HIS A 1 91 ? 5.352 1.808 -17.625 1.00 98.38 91 HIS A N 1
ATOM 709 C CA . HIS A 1 91 ? 6.726 2.230 -17.364 1.00 98.38 91 HIS A CA 1
ATOM 710 C C . HIS A 1 91 ? 6.880 2.743 -15.911 1.00 98.38 91 HIS A C 1
ATOM 712 O O . HIS A 1 91 ? 6.011 3.486 -15.447 1.00 98.38 91 HIS A O 1
ATOM 718 N N . PRO A 1 92 ? 7.970 2.422 -15.180 1.00 98.00 92 PRO A N 1
ATOM 719 C CA . PRO A 1 92 ? 8.139 2.833 -13.779 1.00 98.00 92 PRO A CA 1
ATOM 720 C C . PRO A 1 92 ? 8.028 4.338 -13.519 1.00 98.00 92 PRO A C 1
ATOM 722 O O . PRO A 1 92 ? 7.553 4.744 -12.463 1.00 98.00 92 PRO A O 1
ATOM 725 N N . SER A 1 93 ? 8.400 5.180 -14.487 1.00 97.69 93 SER A N 1
ATOM 726 C CA . SER A 1 93 ? 8.308 6.640 -14.342 1.00 97.69 93 SER A CA 1
ATOM 727 C C . SER A 1 93 ? 6.894 7.133 -14.026 1.00 97.69 93 SER A C 1
ATOM 729 O O . SER A 1 93 ? 6.757 8.123 -13.316 1.00 97.69 93 SER A O 1
ATOM 731 N N . TYR A 1 94 ? 5.846 6.454 -14.507 1.00 97.81 94 TYR A N 1
ATOM 732 C CA . TYR A 1 94 ? 4.467 6.864 -14.235 1.00 97.81 94 TYR A CA 1
ATOM 733 C C . TYR A 1 94 ? 4.120 6.747 -12.750 1.00 97.81 94 TYR A C 1
ATOM 735 O O . TYR A 1 94 ? 3.510 7.650 -12.194 1.00 97.81 94 TYR A O 1
ATOM 743 N N . VAL A 1 95 ? 4.550 5.673 -12.082 1.00 97.56 95 VAL A N 1
ATOM 744 C CA . VAL A 1 95 ? 4.243 5.462 -10.656 1.00 97.56 95 VAL A CA 1
ATOM 745 C C . VAL A 1 95 ? 5.183 6.223 -9.712 1.00 97.56 95 VAL A C 1
ATOM 747 O O . VAL A 1 95 ? 4.877 6.364 -8.532 1.00 97.56 95 VAL A O 1
ATOM 750 N N . ILE A 1 96 ? 6.317 6.720 -10.218 1.00 97.06 96 ILE A N 1
ATOM 751 C CA . ILE A 1 96 ? 7.250 7.581 -9.471 1.00 97.06 96 ILE A CA 1
ATOM 752 C C . ILE A 1 96 ? 6.817 9.052 -9.548 1.00 97.06 96 ILE A C 1
ATOM 754 O O . ILE A 1 96 ? 6.879 9.770 -8.553 1.00 97.06 96 ILE A O 1
ATOM 758 N N . ASN A 1 97 ? 6.393 9.507 -10.731 1.00 96.00 97 ASN A N 1
ATOM 759 C CA . ASN A 1 97 ? 6.151 10.927 -10.992 1.00 96.00 97 ASN A CA 1
ATOM 760 C C . ASN A 1 97 ? 4.692 11.351 -10.783 1.00 96.00 97 ASN A C 1
ATOM 762 O O . ASN A 1 97 ? 4.435 12.540 -10.612 1.00 96.00 97 ASN A O 1
ATOM 766 N N . ASP A 1 98 ? 3.747 10.410 -10.793 1.00 97.19 98 ASP A N 1
ATOM 767 C CA . ASP A 1 98 ? 2.321 10.683 -10.625 1.00 97.19 98 ASP A CA 1
ATOM 768 C C . ASP A 1 98 ? 1.744 9.809 -9.501 1.00 97.19 98 ASP A C 1
ATOM 770 O O . ASP A 1 98 ? 1.438 8.626 -9.677 1.00 97.19 98 ASP A O 1
ATOM 774 N N . VAL A 1 99 ? 1.576 10.410 -8.318 1.00 95.50 99 VAL A N 1
ATOM 775 C CA . VAL A 1 99 ? 1.000 9.736 -7.142 1.00 95.50 99 VAL A CA 1
ATOM 776 C C . VAL A 1 99 ? -0.452 9.328 -7.384 1.00 95.50 99 VAL A C 1
ATOM 778 O O . VAL A 1 99 ? -0.901 8.321 -6.837 1.00 95.50 99 VAL A O 1
ATOM 781 N N . CYS A 1 100 ? -1.196 10.048 -8.221 1.00 96.88 100 CYS A N 1
ATOM 782 C CA . CYS A 1 100 ? -2.574 9.702 -8.541 1.00 96.88 100 CYS A CA 1
ATOM 783 C C . CYS A 1 100 ? -2.642 8.458 -9.415 1.00 96.88 100 CYS A C 1
ATOM 785 O O . CYS A 1 100 ? -3.443 7.558 -9.155 1.00 96.88 100 CYS A O 1
ATOM 787 N N . PHE A 1 101 ? -1.756 8.361 -10.401 1.00 98.44 101 PHE A N 1
ATOM 788 C CA . PHE A 1 101 ? -1.591 7.141 -11.172 1.00 98.44 101 PHE A CA 1
ATOM 789 C C . PHE A 1 101 ? -1.099 5.983 -10.293 1.00 98.44 101 PHE A C 1
ATOM 791 O O . PHE A 1 101 ? -1.701 4.909 -10.309 1.00 98.44 101 PHE A O 1
ATOM 798 N N . ALA A 1 102 ? -0.082 6.202 -9.454 1.00 98.56 102 ALA A N 1
ATOM 799 C CA . ALA A 1 102 ? 0.417 5.191 -8.519 1.00 98.56 102 ALA A CA 1
ATOM 800 C C . ALA A 1 102 ? -0.682 4.676 -7.573 1.00 98.56 102 ALA A C 1
ATOM 802 O O . ALA A 1 102 ? -0.823 3.467 -7.400 1.00 98.56 102 ALA A O 1
ATOM 803 N N . SER A 1 103 ? -1.511 5.576 -7.033 1.00 98.38 103 SER A N 1
ATOM 804 C CA . SER A 1 103 ? -2.649 5.243 -6.166 1.00 98.38 103 SER A CA 1
ATOM 805 C C . SER A 1 103 ? -3.666 4.351 -6.873 1.00 98.38 103 SER A C 1
ATOM 807 O O . SER A 1 103 ? -4.126 3.367 -6.295 1.00 98.38 103 SER A O 1
ATOM 809 N N . LYS A 1 104 ? -3.986 4.646 -8.142 1.00 98.62 104 LYS A N 1
ATOM 810 C CA . LYS A 1 104 ? -4.891 3.819 -8.956 1.00 98.62 104 LYS A CA 1
ATOM 811 C C . LYS A 1 104 ? -4.334 2.415 -9.169 1.00 98.62 104 LYS A C 1
ATOM 813 O O . LYS A 1 104 ? -5.080 1.447 -9.052 1.00 98.62 104 LYS A O 1
ATOM 818 N N . ILE A 1 105 ? -3.038 2.291 -9.462 1.00 98.75 105 ILE A N 1
ATOM 819 C CA . ILE A 1 105 ? -2.398 0.984 -9.667 1.00 98.75 105 ILE A CA 1
ATOM 820 C C . ILE A 1 105 ? -2.318 0.194 -8.359 1.00 98.75 105 ILE A C 1
ATOM 822 O O . ILE A 1 105 ? -2.612 -1.001 -8.355 1.00 98.75 105 ILE A O 1
ATOM 826 N N . ALA A 1 106 ? -1.986 0.845 -7.244 1.00 98.75 106 ALA A N 1
ATOM 827 C CA . ALA A 1 106 ? -1.984 0.209 -5.932 1.00 98.75 106 ALA A CA 1
ATOM 828 C C . ALA A 1 106 ? -3.385 -0.297 -5.548 1.00 98.75 106 ALA A C 1
ATOM 830 O O . ALA A 1 106 ? -3.544 -1.456 -5.165 1.00 98.75 106 ALA A O 1
ATOM 831 N N . ALA A 1 107 ? -4.415 0.534 -5.736 1.00 98.56 107 ALA A N 1
ATOM 832 C CA . ALA A 1 107 ? -5.805 0.156 -5.498 1.00 98.56 107 ALA A CA 1
ATOM 833 C C . ALA A 1 107 ? -6.238 -1.022 -6.387 1.00 98.56 107 ALA A C 1
ATOM 835 O O . ALA A 1 107 ? -6.816 -1.983 -5.890 1.00 98.56 107 ALA A O 1
ATOM 836 N N . TYR A 1 108 ? -5.884 -1.012 -7.674 1.00 98.62 108 TYR A N 1
ATOM 837 C CA . TYR A 1 108 ? -6.146 -2.129 -8.586 1.00 98.62 108 TYR A CA 1
ATOM 838 C C . TYR A 1 108 ? -5.500 -3.447 -8.117 1.00 98.62 108 TYR A C 1
ATOM 840 O O . TYR A 1 108 ? -6.148 -4.499 -8.114 1.00 98.62 108 TYR A O 1
ATOM 848 N N . ILE A 1 109 ? -4.226 -3.407 -7.706 1.00 98.69 109 ILE A N 1
ATOM 849 C CA . ILE A 1 109 ? -3.503 -4.592 -7.216 1.00 98.69 109 ILE A CA 1
ATOM 850 C C . ILE A 1 109 ? -4.167 -5.125 -5.945 1.00 98.69 109 ILE A C 1
ATOM 852 O O . ILE A 1 109 ? -4.446 -6.322 -5.861 1.00 98.69 109 ILE A O 1
ATOM 856 N N . LEU A 1 110 ? -4.467 -4.249 -4.982 1.00 98.38 110 LEU A N 1
ATOM 857 C CA . LEU A 1 110 ? -5.126 -4.649 -3.741 1.00 98.38 110 LEU A CA 1
ATOM 858 C C . LEU A 1 110 ? -6.532 -5.202 -3.999 1.00 98.38 110 LEU A C 1
ATOM 860 O O . LEU A 1 110 ? -6.882 -6.239 -3.447 1.00 98.38 110 LEU A O 1
ATOM 864 N N . SER A 1 111 ? -7.310 -4.573 -4.880 1.00 97.62 111 SER A N 1
ATOM 865 C CA . SER A 1 111 ? -8.646 -5.041 -5.268 1.00 97.62 111 SER A CA 1
ATOM 866 C C . SER A 1 111 ? -8.592 -6.434 -5.897 1.00 97.62 111 SER A C 1
ATOM 868 O O . SER A 1 111 ? -9.396 -7.298 -5.561 1.00 97.62 111 SER A O 1
ATOM 870 N N . SER A 1 112 ? -7.571 -6.713 -6.716 1.00 98.12 112 SER A N 1
ATOM 871 C CA . SER A 1 112 ? -7.332 -8.055 -7.267 1.00 98.12 112 SER A CA 1
ATOM 872 C C . SER A 1 112 ? -7.024 -9.088 -6.171 1.00 98.12 112 SER A C 1
ATOM 874 O O . SER A 1 112 ? -7.495 -10.226 -6.226 1.00 98.12 112 SER A O 1
ATOM 876 N N . CYS A 1 113 ? -6.254 -8.700 -5.151 1.00 97.94 113 CYS A N 1
ATOM 877 C CA . CYS A 1 113 ? -5.994 -9.546 -3.986 1.00 97.94 113 CYS A CA 1
ATOM 878 C C . CYS A 1 113 ? -7.259 -9.777 -3.146 1.00 97.94 113 CYS A C 1
ATOM 880 O O . CYS A 1 113 ? -7.496 -10.907 -2.723 1.00 97.94 113 CYS A O 1
ATOM 882 N N . ILE A 1 114 ? -8.092 -8.751 -2.949 1.00 95.81 114 ILE A N 1
ATOM 883 C CA . ILE A 1 114 ? -9.381 -8.851 -2.245 1.00 95.81 114 ILE A CA 1
ATOM 884 C C . ILE A 1 114 ? -10.343 -9.759 -3.012 1.00 95.81 114 ILE A C 1
ATOM 886 O O . ILE A 1 114 ? -10.970 -10.628 -2.416 1.00 95.81 114 ILE A O 1
ATOM 890 N N . ALA A 1 115 ? -10.407 -9.640 -4.339 1.00 96.44 115 ALA A N 1
ATOM 891 C CA . ALA A 1 115 ? -11.204 -10.535 -5.175 1.00 96.44 115 ALA A CA 1
ATOM 892 C C . ALA A 1 115 ? -10.764 -12.006 -5.047 1.00 96.44 115 ALA A C 1
ATOM 894 O O . ALA A 1 115 ? -11.579 -12.909 -5.202 1.00 96.44 115 ALA A O 1
ATOM 895 N N . THR A 1 116 ? -9.485 -12.252 -4.738 1.00 96.94 116 THR A N 1
ATOM 896 C CA . THR A 1 116 ? -8.928 -13.606 -4.586 1.00 96.94 116 THR A CA 1
ATOM 897 C C . THR A 1 116 ? -9.099 -14.168 -3.171 1.00 96.94 116 THR A C 1
ATOM 899 O O . THR A 1 116 ? -9.383 -15.352 -3.011 1.00 96.94 116 THR A O 1
ATOM 902 N N . TYR A 1 117 ? -8.883 -13.351 -2.137 1.00 95.00 117 TYR A N 1
ATOM 903 C CA . TYR A 1 117 ? -8.777 -13.802 -0.740 1.00 95.00 117 TYR A CA 1
ATOM 904 C C . TYR A 1 117 ? -9.863 -13.234 0.186 1.00 95.00 117 TYR A C 1
ATOM 906 O O . TYR A 1 117 ? -9.781 -13.414 1.403 1.00 95.00 117 TYR A O 1
ATOM 914 N N . GLY A 1 118 ? -10.862 -12.547 -0.368 1.00 91.56 118 GLY A N 1
ATOM 915 C CA . GLY A 1 118 ? -11.852 -11.788 0.390 1.00 91.56 118 GLY A CA 1
ATOM 916 C C . GLY A 1 118 ? -11.256 -10.539 1.042 1.00 91.56 118 GLY A C 1
ATOM 917 O O . GLY A 1 118 ? -10.059 -10.263 0.937 1.00 91.56 118 GLY A O 1
ATOM 918 N N . ASN A 1 119 ? -12.091 -9.779 1.750 1.00 87.38 119 ASN A N 1
ATOM 919 C CA . ASN A 1 119 ? -11.638 -8.636 2.540 1.00 87.38 119 ASN A CA 1
ATOM 920 C C . ASN A 1 119 ? -10.931 -9.118 3.822 1.00 87.38 119 ASN A C 1
ATOM 922 O O . ASN A 1 119 ? -11.515 -9.136 4.899 1.00 87.38 119 ASN A O 1
ATOM 926 N N . THR A 1 120 ? -9.696 -9.606 3.683 1.00 91.38 120 THR A N 1
ATOM 927 C CA . THR A 1 120 ? -8.926 -10.257 4.754 1.00 91.38 120 THR A CA 1
ATOM 928 C C . THR A 1 120 ? -7.492 -9.735 4.814 1.00 91.38 120 THR A C 1
ATOM 930 O O . THR A 1 120 ? -6.950 -9.214 3.836 1.00 91.38 120 THR A O 1
ATOM 933 N N . TRP A 1 121 ? -6.795 -9.968 5.929 1.00 93.56 121 TRP A N 1
ATOM 934 C CA . TRP A 1 121 ? -5.358 -9.671 6.023 1.00 93.56 121 TRP A CA 1
ATOM 935 C C . TRP A 1 121 ? -4.495 -10.465 5.053 1.00 93.56 121 TRP A C 1
ATOM 937 O O . TRP A 1 121 ? -3.426 -10.001 4.660 1.00 93.56 121 TRP A O 1
ATOM 947 N N . LYS A 1 122 ? -4.973 -11.623 4.593 1.00 95.31 122 LYS A N 1
ATOM 948 C CA . LYS A 1 122 ? -4.309 -12.358 3.521 1.00 95.31 122 LYS A CA 1
ATOM 949 C C . LYS A 1 122 ? -4.351 -11.592 2.201 1.00 95.31 122 LYS A C 1
ATOM 951 O O . LYS A 1 122 ? -3.366 -11.621 1.469 1.00 95.31 122 LYS A O 1
ATOM 956 N N . ALA A 1 123 ? -5.434 -10.870 1.903 1.00 95.81 123 ALA A N 1
ATOM 957 C CA . ALA A 1 123 ? -5.470 -9.974 0.747 1.00 95.81 123 ALA A CA 1
ATOM 958 C C . ALA A 1 123 ? -4.454 -8.828 0.887 1.00 95.81 123 ALA A C 1
ATOM 960 O O . ALA A 1 123 ? -3.774 -8.485 -0.080 1.00 95.81 123 ALA A O 1
ATOM 961 N N . VAL A 1 124 ? -4.274 -8.298 2.099 1.00 96.50 124 VAL A N 1
ATOM 962 C CA . VAL A 1 124 ? -3.238 -7.294 2.386 1.00 96.50 124 VAL A CA 1
ATOM 963 C C . VAL A 1 124 ? -1.829 -7.881 2.219 1.00 96.50 124 VAL A C 1
ATOM 965 O O . VAL A 1 124 ? -0.993 -7.270 1.562 1.00 96.50 124 VAL A O 1
ATOM 968 N N . ASP A 1 125 ? -1.543 -9.087 2.722 1.00 97.38 125 ASP A N 1
ATOM 969 C CA . ASP A 1 125 ? -0.231 -9.732 2.511 1.00 97.38 125 ASP A CA 1
ATOM 970 C C . ASP A 1 125 ? -0.019 -10.161 1.048 1.00 97.38 125 ASP A C 1
ATOM 972 O O . ASP A 1 125 ? 1.120 -10.243 0.593 1.00 97.38 125 ASP A O 1
ATOM 976 N N . CYS A 1 126 ? -1.094 -10.401 0.288 1.00 98.12 126 CYS A N 1
ATOM 977 C CA . CYS A 1 126 ? -1.042 -10.630 -1.158 1.00 98.12 126 CYS A CA 1
ATOM 978 C C . CYS A 1 126 ? -0.547 -9.406 -1.919 1.00 98.12 126 CYS A C 1
ATOM 980 O O . CYS A 1 126 ? 0.188 -9.574 -2.891 1.00 98.12 126 CYS A O 1
ATOM 982 N N . TYR A 1 127 ? -0.856 -8.193 -1.463 1.00 98.19 127 TYR A N 1
ATOM 983 C CA . TYR A 1 127 ? -0.288 -6.986 -2.059 1.00 98.19 127 TYR A CA 1
ATOM 984 C C . TYR A 1 127 ? 1.252 -7.020 -2.026 1.00 98.19 127 TYR A C 1
ATOM 986 O O . TYR A 1 127 ? 1.903 -6.773 -3.038 1.00 98.19 127 TYR A O 1
ATOM 994 N N . ASN A 1 128 ? 1.818 -7.433 -0.889 1.00 97.44 128 ASN A N 1
ATOM 995 C CA . ASN A 1 128 ? 3.262 -7.527 -0.659 1.00 97.44 128 ASN A CA 1
ATOM 996 C C . ASN A 1 128 ? 3.912 -8.770 -1.305 1.00 97.44 128 ASN A C 1
ATOM 998 O O . ASN A 1 128 ? 4.981 -8.695 -1.904 1.00 97.44 128 ASN A O 1
ATOM 1002 N N . LYS A 1 129 ? 3.290 -9.951 -1.182 1.00 95.50 129 LYS A N 1
ATOM 1003 C CA . LYS A 1 129 ? 3.917 -11.249 -1.523 1.00 95.50 129 LYS A CA 1
ATOM 1004 C C . LYS A 1 129 ? 3.266 -11.994 -2.686 1.00 95.50 129 LYS A C 1
ATOM 1006 O O . LYS A 1 129 ? 3.696 -13.105 -3.024 1.00 95.50 129 LYS A O 1
ATOM 1011 N N . GLY A 1 130 ? 2.214 -11.439 -3.280 1.00 95.81 130 GLY A N 1
ATOM 1012 C CA . GLY A 1 130 ? 1.392 -12.114 -4.279 1.00 95.81 130 GLY A CA 1
ATOM 1013 C C . GLY A 1 130 ? 0.868 -13.454 -3.760 1.00 95.81 130 GLY A C 1
ATOM 1014 O O . GLY A 1 130 ? 0.363 -13.563 -2.646 1.00 95.81 130 GLY A O 1
ATOM 1015 N N . LYS A 1 131 ? 1.055 -14.517 -4.550 1.00 95.12 131 LYS A N 1
ATOM 1016 C CA . LYS A 1 131 ? 0.580 -15.877 -4.233 1.00 95.12 131 LYS A CA 1
ATOM 1017 C C . LYS A 1 131 ? 1.134 -16.482 -2.934 1.00 95.12 131 LYS A C 1
ATOM 1019 O O . LYS A 1 131 ? 0.577 -17.456 -2.441 1.00 95.12 131 LYS A O 1
ATOM 1024 N N . ASN A 1 132 ? 2.222 -15.930 -2.389 1.00 96.19 132 ASN A N 1
ATOM 1025 C CA . ASN A 1 132 ? 2.844 -16.405 -1.148 1.00 96.19 132 ASN A CA 1
ATOM 1026 C C . ASN A 1 132 ? 2.246 -15.742 0.111 1.00 96.19 132 ASN A C 1
ATOM 1028 O O . ASN A 1 132 ? 2.849 -15.803 1.185 1.00 96.19 132 ASN A O 1
ATOM 1032 N N . ALA A 1 133 ? 1.096 -15.077 -0.030 1.00 97.00 133 ALA A N 1
ATOM 1033 C CA . ALA A 1 133 ? 0.380 -14.414 1.047 1.00 97.00 133 ALA A CA 1
ATOM 1034 C C . ALA A 1 133 ? 0.021 -15.358 2.197 1.00 97.00 133 ALA A C 1
ATOM 1036 O O . ALA A 1 133 ? -0.438 -16.488 1.992 1.00 97.00 133 ALA A O 1
ATOM 1037 N N . LYS A 1 134 ? 0.153 -14.846 3.418 1.00 95.25 134 LYS A N 1
ATOM 1038 C CA . LYS A 1 134 ? -0.270 -15.508 4.653 1.00 95.25 134 LYS A CA 1
ATOM 1039 C C . LYS A 1 134 ? -1.331 -14.664 5.354 1.00 95.25 134 LYS A C 1
ATOM 1041 O O . LYS A 1 134 ? -1.399 -13.461 5.140 1.00 95.25 134 LYS A O 1
ATOM 1046 N N . ASN A 1 135 ? -2.130 -15.293 6.217 1.00 89.50 135 ASN A N 1
ATOM 1047 C CA . ASN A 1 135 ? -3.096 -14.568 7.054 1.00 89.50 135 ASN A CA 1
ATOM 1048 C C . ASN A 1 135 ? -2.395 -13.570 7.989 1.00 89.50 135 ASN A C 1
ATOM 1050 O O . ASN A 1 135 ? -2.903 -12.481 8.223 1.00 89.50 135 ASN A O 1
ATOM 1054 N N . THR A 1 136 ? -1.204 -13.936 8.470 1.00 91.44 136 THR A N 1
ATOM 1055 C CA . THR A 1 136 ? -0.404 -13.134 9.392 1.00 91.44 136 THR A CA 1
ATOM 1056 C C . THR A 1 136 ? 1.045 -13.061 8.919 1.00 91.44 136 THR A C 1
ATOM 1058 O O . THR A 1 136 ? 1.624 -14.040 8.430 1.00 91.44 136 THR A O 1
ATOM 1061 N N . SER A 1 137 ? 1.630 -11.868 9.004 1.00 95.19 137 SER A N 1
ATOM 1062 C CA . SER A 1 137 ? 3.015 -11.593 8.630 1.00 95.19 137 SER A CA 1
ATOM 1063 C C . SER A 1 137 ? 3.499 -10.291 9.273 1.00 95.19 137 SER A C 1
ATOM 1065 O O . SER A 1 137 ? 2.694 -9.483 9.732 1.00 95.19 137 SER A O 1
ATOM 1067 N N . GLU A 1 138 ? 4.811 -10.044 9.267 1.00 96.00 138 GLU A N 1
ATOM 1068 C CA . GLU A 1 138 ? 5.363 -8.758 9.716 1.00 96.00 138 GLU A CA 1
ATOM 1069 C C . GLU A 1 138 ? 4.751 -7.570 8.954 1.00 96.00 138 GLU A C 1
ATOM 1071 O O . GLU A 1 138 ? 4.401 -6.558 9.557 1.00 96.00 138 GLU A O 1
ATOM 1076 N N . TYR A 1 139 ? 4.550 -7.721 7.642 1.00 96.69 139 TYR A N 1
ATOM 1077 C CA . TYR A 1 139 ? 3.926 -6.703 6.800 1.00 96.69 139 TYR A CA 1
ATOM 1078 C C . TYR A 1 139 ? 2.479 -6.424 7.219 1.00 96.69 139 TYR A C 1
ATOM 1080 O O . TYR A 1 139 ? 2.096 -5.266 7.370 1.00 96.69 139 TYR A O 1
ATOM 1088 N N . VAL A 1 140 ? 1.694 -7.476 7.468 1.00 95.31 140 VAL A N 1
ATOM 1089 C CA . VAL A 1 140 ? 0.309 -7.364 7.953 1.00 95.31 140 VAL A CA 1
ATOM 1090 C C . VAL A 1 140 ? 0.263 -6.586 9.266 1.00 95.31 140 VAL A C 1
ATOM 1092 O O . VAL A 1 140 ? -0.459 -5.597 9.369 1.00 95.31 140 VAL A O 1
ATOM 1095 N N . TRP A 1 141 ? 1.092 -6.963 10.243 1.00 93.75 141 TRP A N 1
ATOM 1096 C CA . TRP A 1 141 ? 1.142 -6.275 11.533 1.00 93.75 141 TRP A CA 1
ATOM 1097 C C . TRP A 1 141 ? 1.619 -4.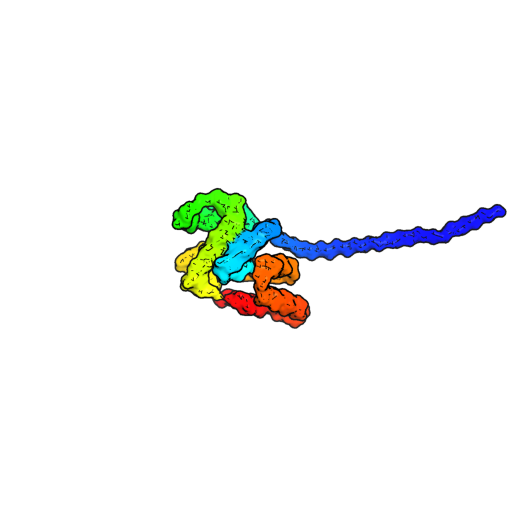828 11.420 1.00 93.75 141 TRP A C 1
ATOM 1099 O O . TRP A 1 141 ? 1.099 -3.956 12.118 1.00 93.75 141 TRP A O 1
ATOM 1109 N N . LYS A 1 142 ? 2.586 -4.544 10.541 1.00 96.12 142 LYS A N 1
ATOM 1110 C CA . LYS A 1 142 ? 3.056 -3.178 10.276 1.00 96.12 142 LYS A CA 1
ATOM 1111 C C . LYS A 1 142 ? 1.941 -2.319 9.669 1.00 96.12 142 LYS A C 1
ATOM 1113 O O . LYS A 1 142 ? 1.713 -1.208 10.144 1.00 96.12 142 LYS A O 1
ATOM 1118 N N . THR A 1 143 ? 1.205 -2.846 8.691 1.00 95.25 143 THR A N 1
ATOM 1119 C CA . THR A 1 143 ? 0.057 -2.163 8.074 1.00 95.25 143 THR A CA 1
ATOM 1120 C C . THR A 1 143 ? -1.081 -1.952 9.055 1.00 95.25 143 THR A C 1
ATOM 1122 O O . THR A 1 143 ? -1.599 -0.841 9.125 1.00 95.25 143 THR A O 1
ATOM 1125 N N . TYR A 1 144 ? -1.411 -2.947 9.878 1.00 91.06 144 TYR A N 1
ATOM 1126 C CA . TYR A 1 144 ? -2.402 -2.790 10.941 1.00 91.06 144 TYR A CA 1
ATOM 1127 C C . TYR A 1 144 ? -2.012 -1.676 11.921 1.00 91.06 144 TYR A C 1
ATOM 1129 O O . TYR A 1 144 ? -2.791 -0.758 12.156 1.00 91.06 144 TYR A O 1
ATOM 1137 N N . LYS A 1 145 ? -0.772 -1.671 12.427 1.00 90.00 145 LYS A N 1
ATOM 1138 C CA . LYS A 1 145 ? -0.286 -0.605 13.324 1.00 90.00 145 LYS A CA 1
ATOM 1139 C C . LYS A 1 145 ? -0.347 0.777 12.672 1.00 90.00 145 LYS A C 1
ATOM 1141 O O . LYS A 1 145 ? -0.705 1.750 13.332 1.00 90.00 145 LYS A O 1
ATOM 1146 N N . ASN A 1 146 ? -0.014 0.873 11.385 1.00 91.19 146 ASN A N 1
ATOM 1147 C CA . ASN A 1 146 ? -0.135 2.117 10.630 1.00 91.19 146 ASN A CA 1
ATOM 1148 C C . ASN A 1 146 ? -1.595 2.557 10.470 1.00 91.19 146 ASN A C 1
ATOM 1150 O O . ASN A 1 146 ? -1.870 3.743 10.633 1.00 91.19 146 ASN A O 1
ATOM 1154 N N . LEU A 1 147 ? -2.516 1.629 10.202 1.00 86.75 147 LEU A N 1
ATOM 1155 C CA . LEU A 1 147 ? -3.953 1.896 10.123 1.00 86.75 147 LEU A CA 1
ATOM 1156 C C . LEU A 1 147 ? -4.481 2.452 11.448 1.00 86.75 147 LEU A C 1
ATOM 1158 O O . LEU A 1 147 ? -5.069 3.530 11.459 1.00 86.75 147 LEU A O 1
ATOM 1162 N N . ILE A 1 148 ? -4.189 1.779 12.562 1.00 82.62 148 ILE A N 1
ATOM 1163 C CA . ILE A 1 148 ? -4.562 2.236 13.906 1.00 82.62 148 ILE A CA 1
ATOM 1164 C C . ILE A 1 148 ? -3.951 3.612 14.203 1.00 82.62 148 ILE A C 1
ATOM 1166 O O . ILE A 1 148 ? -4.655 4.551 14.557 1.00 82.62 148 ILE A O 1
ATOM 1170 N N . SER A 1 149 ? -2.655 3.798 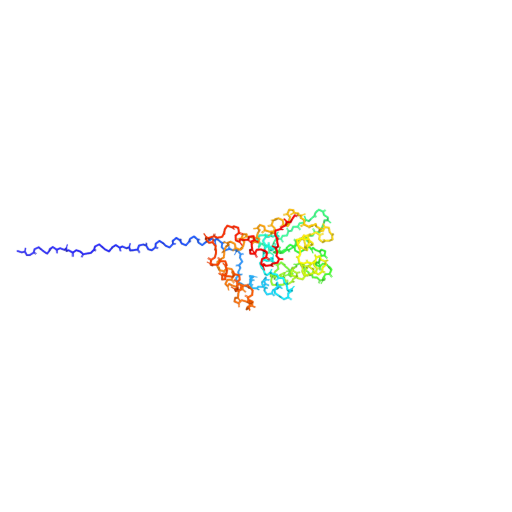13.942 1.00 82.44 149 SER A N 1
ATOM 1171 C CA . SER A 1 149 ? -1.993 5.096 14.120 1.00 82.44 149 SER A CA 1
ATOM 1172 C C . SER A 1 149 ? -2.662 6.223 13.325 1.00 82.44 149 SER A C 1
ATOM 1174 O O . SER A 1 149 ? -2.732 7.349 13.819 1.00 82.44 149 SER A O 1
ATOM 1176 N N . LEU A 1 150 ? -3.129 5.942 12.105 1.00 80.44 150 LEU A N 1
ATOM 1177 C CA . LEU A 1 150 ? -3.845 6.904 11.268 1.00 80.44 150 LEU A CA 1
ATOM 1178 C C . LEU A 1 150 ? -5.239 7.205 11.824 1.00 80.44 150 LEU A C 1
ATOM 1180 O O . LEU A 1 150 ? -5.612 8.370 11.841 1.00 80.44 150 LEU A O 1
ATOM 1184 N N . LEU A 1 151 ? -5.965 6.207 12.337 1.00 75.00 151 LEU A N 1
ATOM 1185 C CA . LEU A 1 151 ? -7.254 6.411 13.013 1.00 75.00 151 LEU A CA 1
ATOM 1186 C C . LEU A 1 151 ? -7.098 7.340 14.234 1.00 75.00 151 LEU A C 1
ATOM 1188 O O . LEU A 1 151 ? -7.883 8.274 14.409 1.00 75.00 151 LEU A O 1
ATOM 1192 N N . ASN A 1 152 ? -6.022 7.174 15.006 1.00 68.69 152 ASN A N 1
ATOM 1193 C CA . ASN A 1 152 ? -5.771 7.902 16.266 1.00 68.69 152 ASN A CA 1
ATOM 1194 C C . ASN A 1 152 ? -5.371 9.361 16.068 1.00 68.69 152 ASN A C 1
ATOM 1196 O O . ASN A 1 152 ? -5.381 10.167 17.005 1.00 68.69 152 ASN A O 1
ATOM 1200 N N . GLN A 1 153 ? -4.970 9.706 14.849 1.00 71.94 153 GLN A N 1
ATOM 1201 C CA . GLN A 1 153 ? -4.585 11.059 14.485 1.00 71.94 153 GLN A CA 1
ATOM 1202 C C . GLN A 1 153 ? -5.798 11.954 14.185 1.00 71.94 153 GLN A C 1
ATOM 1204 O O . GLN A 1 153 ? -5.587 13.085 13.753 1.00 71.94 153 GLN A O 1
ATOM 1209 N N . THR A 1 154 ? -7.051 11.525 14.433 1.00 60.59 154 THR A N 1
ATOM 1210 C CA . THR A 1 154 ? -8.163 12.130 13.683 1.00 60.59 154 THR A CA 1
ATOM 1211 C C . THR A 1 154 ? -9.355 12.697 14.432 1.00 60.59 154 THR A C 1
ATOM 1213 O O . THR A 1 154 ? -10.098 11.989 15.104 1.00 60.59 154 THR A O 1
ATOM 1216 N N . PRO A 1 155 ? -9.586 14.008 14.226 1.00 57.81 155 PRO A N 1
ATOM 1217 C CA . PRO A 1 155 ? -10.737 14.467 13.423 1.00 57.81 155 PRO A CA 1
ATOM 1218 C C . PRO A 1 155 ? -10.424 14.985 11.995 1.00 57.81 155 PRO A C 1
ATOM 1220 O O . PRO A 1 155 ? -11.307 15.001 11.141 1.00 57.81 155 PRO A O 1
ATOM 1223 N N . GLU A 1 156 ? -9.184 15.378 11.687 1.00 60.75 156 GLU A N 1
ATOM 1224 C CA . GLU A 1 156 ? -8.854 16.136 10.461 1.00 60.75 156 GLU A CA 1
ATOM 1225 C C . GLU A 1 156 ? -8.750 15.285 9.177 1.00 60.75 156 GLU A C 1
ATOM 1227 O O . GLU A 1 156 ? -9.403 15.592 8.182 1.00 60.75 156 GLU A O 1
ATOM 1232 N N . ILE A 1 157 ? -8.023 14.162 9.210 1.00 62.03 157 ILE A N 1
ATOM 1233 C CA . ILE A 1 157 ? -7.905 13.211 8.084 1.00 62.03 157 ILE A CA 1
ATOM 1234 C C . ILE A 1 157 ? -9.285 12.634 7.688 1.00 62.03 157 ILE A C 1
ATOM 1236 O O . ILE A 1 157 ? -9.591 12.508 6.502 1.00 62.03 157 ILE A O 1
ATOM 1240 N N . ILE A 1 158 ? -10.164 12.363 8.662 1.00 61.75 158 ILE A N 1
ATOM 1241 C CA . ILE A 1 158 ? -11.529 11.877 8.425 1.00 61.75 158 ILE A CA 1
ATOM 1242 C C . ILE A 1 158 ? -12.384 12.980 7.813 1.00 61.75 158 ILE A C 1
ATOM 1244 O O . ILE A 1 158 ? -13.092 12.705 6.850 1.00 61.75 158 ILE A O 1
ATOM 1248 N N . LYS A 1 159 ? -12.301 14.224 8.307 1.00 62.75 159 LYS A N 1
ATOM 1249 C CA . LYS A 1 159 ? -13.027 15.364 7.724 1.00 62.75 159 LYS A CA 1
ATOM 1250 C C . LYS A 1 159 ? -12.664 15.555 6.251 1.00 62.75 159 LYS A C 1
ATOM 1252 O O . LYS A 1 159 ? -13.545 15.743 5.416 1.00 62.75 159 LYS A O 1
ATOM 1257 N N . THR A 1 160 ? -11.383 15.416 5.925 1.00 62.50 160 THR A N 1
ATOM 1258 C CA . THR A 1 160 ? -10.909 15.409 4.543 1.00 62.50 160 THR A CA 1
ATOM 1259 C C . THR A 1 160 ? -11.483 14.215 3.773 1.00 62.50 160 THR A C 1
ATOM 1261 O O . THR A 1 160 ? -12.086 14.412 2.724 1.00 62.50 160 THR A O 1
ATOM 1264 N N . SER A 1 161 ? -11.410 12.991 4.311 1.00 60.19 161 SER A N 1
ATOM 1265 C CA . SER A 1 161 ? -11.975 11.785 3.671 1.00 60.19 161 SER A CA 1
ATOM 1266 C C . SER A 1 161 ? -13.481 11.864 3.395 1.00 60.19 161 SER A C 1
ATOM 1268 O O . SER A 1 161 ? -13.952 11.410 2.350 1.00 60.19 161 SER A O 1
ATOM 1270 N N . TYR A 1 162 ? -14.227 12.475 4.315 1.00 59.78 162 TYR A N 1
ATOM 1271 C CA . TYR A 1 162 ? -15.668 12.668 4.242 1.00 59.78 162 TYR A CA 1
ATOM 1272 C C . TYR A 1 162 ? -16.023 13.614 3.095 1.00 59.78 162 TYR A C 1
ATOM 1274 O O . TYR A 1 162 ? -16.829 13.260 2.235 1.00 59.78 162 TYR A O 1
ATOM 1282 N N . ASN A 1 163 ? -15.347 14.765 3.017 1.00 62.88 163 ASN A N 1
ATOM 1283 C CA . ASN A 1 163 ? -15.598 15.764 1.978 1.00 62.88 163 ASN A CA 1
ATOM 1284 C C . ASN A 1 163 ? -15.388 15.213 0.556 1.00 62.88 163 ASN A C 1
ATOM 1286 O O . ASN A 1 163 ? -16.106 15.616 -0.357 1.00 62.88 163 ASN A O 1
ATOM 1290 N N . TYR A 1 164 ? -14.452 14.274 0.368 1.00 58.44 164 TYR A N 1
ATOM 1291 C CA . TYR A 1 164 ? -14.184 13.667 -0.943 1.00 58.44 164 TYR A CA 1
ATOM 1292 C C . TYR A 1 164 ? -15.112 12.511 -1.319 1.00 58.44 164 TYR A C 1
ATOM 1294 O O . TYR A 1 164 ? -15.198 12.174 -2.495 1.00 58.44 164 TYR A O 1
ATOM 1302 N N . SER A 1 165 ? -15.791 11.889 -0.356 1.00 58.16 165 SER A N 1
ATOM 1303 C CA . SER A 1 165 ? -16.475 10.612 -0.587 1.00 58.16 165 SER A CA 1
ATOM 1304 C C . SER A 1 165 ? -17.980 10.635 -0.419 1.00 58.16 165 SER A C 1
ATOM 1306 O O . SER A 1 165 ? -18.640 9.733 -0.928 1.00 58.16 165 SER A O 1
ATOM 1308 N N . GLN A 1 166 ? -18.515 11.616 0.322 1.00 59.91 166 GLN A N 1
ATOM 1309 C CA . GLN A 1 166 ? -19.924 11.646 0.735 1.00 59.91 166 GLN A CA 1
ATOM 1310 C C . GLN A 1 166 ? -20.393 10.300 1.328 1.00 59.91 166 GLN A C 1
ATOM 1312 O O . GLN A 1 166 ? -21.553 9.914 1.199 1.00 59.91 166 GLN A O 1
ATOM 1317 N N . ASN A 1 167 ? -19.480 9.538 1.944 1.00 62.81 167 ASN A N 1
ATOM 1318 C CA . ASN A 1 167 ? -19.765 8.184 2.392 1.00 62.81 167 ASN A CA 1
ATOM 1319 C C . ASN A 1 167 ? -20.366 8.197 3.807 1.00 62.81 167 ASN A C 1
ATOM 1321 O O . ASN A 1 167 ? -19.721 8.593 4.782 1.00 62.81 167 ASN A O 1
ATOM 1325 N N . TYR A 1 168 ? -21.608 7.726 3.910 1.00 58.00 168 TYR A N 1
ATOM 1326 C CA . TYR A 1 168 ? -22.385 7.700 5.147 1.00 58.00 168 TYR A CA 1
ATOM 1327 C C . TYR A 1 168 ? -21.737 6.855 6.260 1.00 58.00 168 TYR A C 1
ATOM 1329 O O . TYR A 1 168 ? -21.798 7.245 7.427 1.00 58.00 168 TYR A O 1
ATOM 1337 N N . SER A 1 169 ? -21.045 5.755 5.933 1.00 63.28 169 SER A N 1
ATOM 1338 C CA . SER A 1 169 ? -20.387 4.919 6.952 1.00 63.28 169 SER A CA 1
ATOM 1339 C C . SER A 1 169 ? -19.199 5.637 7.600 1.00 63.28 169 SER A C 1
ATOM 1341 O O . SER A 1 169 ? -19.013 5.553 8.814 1.00 63.28 169 SER A O 1
ATOM 1343 N N . TYR A 1 170 ? -18.453 6.437 6.830 1.00 64.12 170 TYR A N 1
ATOM 1344 C CA . TYR A 1 170 ? -17.386 7.289 7.363 1.00 64.12 170 TYR A CA 1
ATOM 1345 C C . TYR A 1 170 ? -17.919 8.386 8.281 1.00 64.12 170 TYR A C 1
ATOM 1347 O O . TYR A 1 170 ? -17.281 8.722 9.279 1.00 64.12 170 TYR A O 1
ATOM 1355 N N . GLN A 1 171 ? -19.094 8.931 7.970 1.00 64.94 171 GLN A N 1
ATOM 1356 C CA . GLN A 1 171 ? -19.744 9.924 8.816 1.00 64.94 171 GLN A CA 1
ATOM 1357 C C . GLN A 1 171 ? -20.233 9.313 10.136 1.00 64.94 171 GLN A C 1
ATOM 1359 O O . GLN A 1 171 ? -20.004 9.890 11.199 1.00 64.94 171 GLN A O 1
ATOM 1364 N N . GLN A 1 172 ? -20.846 8.126 10.092 1.00 68.31 172 GLN A N 1
ATOM 1365 C CA . GLN A 1 172 ? -21.222 7.377 11.295 1.00 68.31 172 GLN A CA 1
ATOM 1366 C C . GLN A 1 172 ? -20.000 7.057 12.159 1.00 68.31 172 GLN A C 1
ATOM 1368 O O . GLN A 1 172 ? -20.028 7.289 13.366 1.00 68.31 172 GLN A O 1
ATOM 1373 N N . TYR A 1 173 ? -18.906 6.625 11.531 1.00 69.12 173 TYR A N 1
ATOM 1374 C CA . TYR A 1 173 ? -17.628 6.403 12.196 1.00 69.12 173 TYR A CA 1
ATOM 1375 C C . TYR A 1 173 ? -17.099 7.674 12.880 1.00 69.12 173 TYR A C 1
ATOM 1377 O O . TYR A 1 173 ? -16.784 7.645 14.070 1.00 69.12 173 TYR A O 1
ATOM 1385 N N . TYR A 1 174 ? -17.034 8.798 12.159 1.00 68.06 174 TYR A N 1
ATOM 1386 C CA . TYR A 1 174 ? -16.565 10.072 12.709 1.00 68.06 174 TYR A CA 1
ATOM 1387 C C . TYR A 1 174 ? -17.368 10.489 13.944 1.00 68.06 174 TYR A C 1
ATOM 1389 O O . TYR A 1 174 ? -16.805 10.949 14.941 1.00 68.06 174 TYR A O 1
ATOM 1397 N N . ASN A 1 175 ? -18.686 10.311 13.879 1.00 74.50 175 ASN A N 1
ATOM 1398 C CA . ASN A 1 175 ? -19.587 10.634 14.975 1.00 74.50 175 ASN A CA 1
ATOM 1399 C C . ASN A 1 175 ? -19.364 9.693 16.167 1.00 74.50 175 ASN A C 1
ATOM 1401 O O . ASN A 1 175 ? -19.175 10.178 17.282 1.00 74.50 175 ASN A O 1
ATOM 1405 N N . TYR A 1 176 ? -19.295 8.379 15.931 1.00 73.50 176 TYR A N 1
ATOM 1406 C CA . TYR A 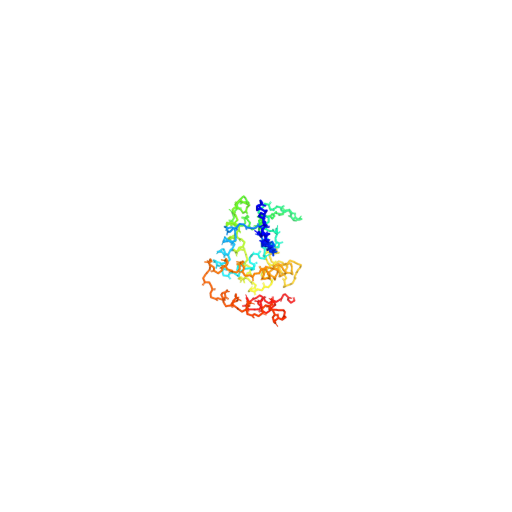1 176 ? -19.045 7.376 16.968 1.00 73.50 176 TYR A CA 1
ATOM 1407 C C . TYR A 1 176 ? -17.703 7.598 17.673 1.00 73.50 176 TYR A C 1
ATOM 1409 O O . TYR A 1 176 ? -17.644 7.636 18.902 1.00 73.50 176 TYR A O 1
ATOM 1417 N N . TYR A 1 177 ? -16.622 7.807 16.914 1.00 73.06 177 TYR A N 1
ATOM 1418 C CA . TYR A 1 177 ? -15.301 8.071 17.480 1.00 73.06 177 TYR A CA 1
ATOM 1419 C C . TYR A 1 177 ? -15.315 9.318 18.369 1.00 73.06 177 TYR A C 1
ATOM 1421 O O . TYR A 1 177 ? -14.864 9.272 19.510 1.00 73.06 177 TYR A O 1
ATOM 1429 N N . ASN A 1 178 ? -15.867 10.437 17.887 1.00 72.00 178 ASN A N 1
ATOM 1430 C CA . ASN A 1 178 ? -15.874 11.675 18.667 1.00 72.00 178 ASN A CA 1
ATOM 1431 C C . ASN A 1 178 ? -16.716 11.590 19.942 1.00 72.00 178 ASN A C 1
ATOM 1433 O O . ASN A 1 178 ? -16.373 12.256 20.918 1.00 72.00 178 ASN A O 1
ATOM 1437 N N . GLN A 1 179 ? -17.770 10.773 19.940 1.00 79.94 179 GLN A N 1
ATOM 1438 C CA . GLN A 1 179 ? -18.603 10.528 21.115 1.00 79.94 179 GLN A CA 1
ATOM 1439 C C . GLN A 1 179 ? -17.902 9.655 22.165 1.00 79.94 179 GLN A C 1
ATOM 1441 O O . GLN A 1 179 ? -18.089 9.890 23.354 1.00 79.94 179 GLN A O 1
ATOM 1446 N N . ASN A 1 180 ? -17.072 8.691 21.746 1.00 73.88 180 ASN A N 1
ATOM 1447 C CA . ASN A 1 180 ? -16.590 7.627 22.636 1.00 73.88 180 ASN A CA 1
ATOM 1448 C C . ASN A 1 180 ? -15.070 7.639 22.903 1.00 73.88 180 ASN A C 1
ATOM 1450 O O . ASN A 1 180 ? -14.598 6.926 23.786 1.00 73.88 180 ASN A O 1
ATOM 1454 N N . LYS A 1 181 ? -14.272 8.461 22.201 1.00 71.31 181 LYS A N 1
ATOM 1455 C CA . LYS A 1 181 ? -12.788 8.445 22.274 1.00 71.31 181 LYS A CA 1
ATOM 1456 C C . LYS A 1 181 ? -12.172 8.642 23.666 1.00 71.31 181 LYS A C 1
ATOM 1458 O O . LYS A 1 181 ? -11.007 8.316 23.852 1.00 71.31 181 LYS A O 1
ATOM 1463 N N . ASN A 1 182 ? -12.918 9.202 24.619 1.00 77.75 182 ASN A N 1
ATOM 1464 C CA . ASN A 1 182 ? -12.443 9.456 25.985 1.00 77.75 182 ASN A CA 1
ATOM 1465 C C . ASN A 1 182 ? -12.982 8.449 27.014 1.00 77.75 182 ASN A C 1
ATOM 1467 O O . ASN A 1 182 ? -12.560 8.478 28.167 1.00 77.75 182 ASN A O 1
ATOM 1471 N N . THR A 1 183 ? -13.942 7.611 26.629 1.00 79.44 183 THR A N 1
ATOM 1472 C CA . THR A 1 183 ? -14.691 6.732 27.538 1.00 79.44 183 THR A CA 1
ATOM 1473 C C . THR A 1 183 ? -14.561 5.262 27.168 1.00 79.44 183 THR A C 1
ATOM 1475 O O . THR A 1 183 ? -14.749 4.405 28.028 1.00 79.44 183 THR A O 1
ATOM 1478 N N . GLU A 1 184 ? -14.214 4.957 25.918 1.00 74.44 184 GLU A N 1
ATOM 1479 C CA . GLU A 1 184 ? -14.134 3.592 25.423 1.00 74.44 184 GLU A CA 1
ATOM 1480 C C . GLU A 1 184 ? -12.678 3.114 25.281 1.00 74.44 184 GLU A C 1
ATOM 1482 O O . GLU A 1 184 ? -11.962 3.550 24.371 1.00 74.44 184 GLU A O 1
ATOM 1487 N N . PRO A 1 185 ? -12.209 2.209 26.162 1.00 67.88 185 PRO A N 1
ATOM 1488 C CA . PRO A 1 185 ? -10.910 1.576 25.986 1.00 67.88 185 PRO A CA 1
ATOM 1489 C C . PRO A 1 185 ? -10.918 0.726 24.709 1.00 67.88 185 PRO A C 1
ATOM 1491 O O . PRO A 1 185 ? -11.898 0.046 24.410 1.00 67.88 185 PRO A O 1
ATOM 1494 N N . ASN A 1 186 ? -9.818 0.763 23.952 1.00 69.19 186 ASN A N 1
ATOM 1495 C CA . ASN A 1 186 ? -9.658 0.053 22.675 1.00 69.19 186 ASN A CA 1
ATOM 1496 C C . ASN A 1 186 ? -10.701 0.421 21.602 1.00 69.19 186 ASN A C 1
ATOM 1498 O O . ASN A 1 186 ? -10.984 -0.392 20.722 1.00 69.19 186 ASN A O 1
ATOM 1502 N N . ILE A 1 187 ? -11.246 1.647 21.628 1.00 67.75 187 ILE A N 1
ATOM 1503 C CA . ILE A 1 187 ? -12.186 2.142 20.606 1.00 67.75 187 ILE A CA 1
ATOM 1504 C C . ILE A 1 187 ? -11.689 1.873 19.175 1.00 67.75 187 ILE A C 1
ATOM 1506 O O . ILE A 1 187 ? -12.467 1.568 18.283 1.00 67.75 187 ILE A O 1
ATOM 1510 N N . GLU A 1 188 ? -10.377 1.915 18.970 1.00 64.88 188 GLU A N 1
ATOM 1511 C CA . GLU A 1 188 ? -9.679 1.708 17.701 1.00 64.88 188 GLU A CA 1
ATOM 1512 C C . GLU A 1 188 ? -9.830 0.278 17.157 1.00 64.88 188 GLU A C 1
ATOM 1514 O O . GLU A 1 188 ? -9.983 0.094 15.952 1.00 64.88 188 GLU A O 1
ATOM 1519 N N . GLU A 1 189 ? -9.840 -0.724 18.040 1.00 65.44 189 GLU A N 1
ATOM 1520 C CA . GLU A 1 189 ? -10.037 -2.138 17.692 1.00 65.44 189 GLU A CA 1
ATOM 1521 C C . GLU A 1 189 ? -11.503 -2.362 17.283 1.00 65.44 189 GLU A C 1
ATOM 1523 O O . GLU A 1 189 ? -11.768 -2.917 16.219 1.00 65.44 189 GLU A O 1
ATOM 1528 N N . LYS A 1 190 ? -12.456 -1.770 18.016 1.00 65.50 190 LYS A N 1
ATOM 1529 C CA . LYS A 1 190 ? -13.887 -1.779 17.651 1.00 65.50 190 LYS A CA 1
ATOM 1530 C C . LYS A 1 190 ? -14.185 -1.028 16.352 1.00 65.50 190 LYS A C 1
ATOM 1532 O O . LYS A 1 190 ? -15.063 -1.402 15.580 1.00 65.50 190 LYS A O 1
ATOM 1537 N N . ILE A 1 191 ? -13.445 0.044 16.087 1.00 63.66 191 ILE A N 1
ATOM 1538 C CA . ILE A 1 191 ? -13.525 0.787 14.827 1.00 63.66 191 ILE A CA 1
ATOM 1539 C C . ILE A 1 191 ? -12.980 -0.055 13.674 1.00 63.66 191 ILE A C 1
ATOM 1541 O O . ILE A 1 191 ? -13.541 -0.020 12.581 1.00 63.66 191 ILE A O 1
ATOM 1545 N N . SER A 1 192 ? -11.898 -0.802 13.901 1.00 63.12 192 SER A N 1
ATOM 1546 C CA . SER A 1 192 ? -11.343 -1.698 12.889 1.00 63.12 192 SER A CA 1
ATOM 1547 C C . SER A 1 192 ? -12.362 -2.777 12.488 1.00 63.12 192 SER A C 1
ATOM 1549 O O . SER A 1 192 ? -12.611 -2.952 11.295 1.00 63.12 192 SER A O 1
ATOM 1551 N N . GLU A 1 193 ? -13.089 -3.340 13.459 1.00 65.94 193 GLU A N 1
ATOM 1552 C CA . GLU A 1 193 ? -14.228 -4.246 13.230 1.00 65.94 193 GLU A CA 1
ATOM 1553 C C . GLU A 1 193 ? -15.372 -3.557 12.458 1.00 65.94 193 GLU A C 1
ATOM 1555 O O . GLU A 1 193 ? -15.867 -4.095 11.468 1.00 65.94 193 GLU A O 1
ATOM 1560 N N . PHE A 1 194 ? -15.751 -2.323 12.825 1.00 58.84 194 PHE A N 1
ATOM 1561 C CA . PHE A 1 194 ? -16.788 -1.547 12.116 1.00 58.84 194 PHE A CA 1
ATOM 1562 C C . PHE A 1 194 ? -16.433 -1.269 10.646 1.00 58.84 194 PHE A C 1
ATOM 1564 O O . PHE A 1 194 ? -17.302 -1.208 9.778 1.00 58.84 194 PHE A O 1
ATOM 1571 N N . LEU A 1 195 ? -15.142 -1.110 10.353 1.00 61.69 195 LEU A N 1
ATOM 1572 C CA . LEU A 1 195 ? -14.622 -0.918 9.001 1.00 61.69 195 LEU A CA 1
ATOM 1573 C C . LEU A 1 195 ? -14.430 -2.240 8.235 1.00 61.69 195 LEU A C 1
ATOM 1575 O O . LEU A 1 195 ? -13.959 -2.209 7.093 1.00 61.69 195 LEU A O 1
ATOM 1579 N N . GLY A 1 196 ? -14.799 -3.377 8.837 1.00 63.47 196 GLY A N 1
ATOM 1580 C CA . GLY A 1 196 ? -14.663 -4.716 8.267 1.00 63.47 196 GLY A CA 1
ATOM 1581 C C . GLY A 1 196 ? -13.213 -5.185 8.169 1.00 63.47 196 GLY A C 1
ATOM 1582 O O . GLY A 1 196 ? -12.876 -5.940 7.258 1.00 63.47 196 GLY A O 1
ATOM 1583 N N . ILE A 1 197 ? -12.339 -4.680 9.039 1.00 65.44 197 ILE A N 1
ATOM 1584 C CA . ILE A 1 197 ? -10.916 -5.010 9.101 1.00 65.44 197 ILE A CA 1
ATOM 1585 C C . ILE A 1 197 ? -10.608 -5.392 10.550 1.00 65.44 197 ILE A C 1
ATOM 1587 O O . ILE A 1 197 ? -10.057 -4.594 11.304 1.00 65.44 197 ILE A O 1
ATOM 1591 N N . ASP A 1 198 ? -10.978 -6.609 10.942 1.00 70.94 198 ASP A N 1
ATOM 1592 C CA . ASP A 1 198 ? -10.678 -7.136 12.277 1.00 70.94 198 ASP A CA 1
ATOM 1593 C C . ASP A 1 198 ? -9.169 -7.113 12.546 1.00 70.94 198 ASP A C 1
ATOM 1595 O O . ASP A 1 198 ? -8.359 -6.989 11.631 1.00 70.94 198 ASP A O 1
ATOM 1599 N N . LYS A 1 199 ? -8.734 -7.283 13.790 1.00 76.31 199 LYS A N 1
ATOM 1600 C CA . LYS A 1 199 ? -7.309 -7.473 14.091 1.00 76.31 199 LYS A CA 1
ATOM 1601 C C . LYS A 1 199 ? -6.749 -8.728 13.396 1.00 76.31 199 LYS A C 1
ATOM 1603 O O . LYS A 1 199 ? -7.449 -9.739 13.326 1.00 76.31 199 LYS A O 1
ATOM 1608 N N . PRO A 1 200 ? -5.489 -8.717 12.912 1.00 77.81 200 PRO A N 1
ATOM 1609 C CA . PRO A 1 200 ? -4.863 -9.937 12.410 1.00 77.81 200 PRO A CA 1
ATOM 1610 C C . PRO A 1 200 ? -4.868 -11.042 13.479 1.00 77.81 200 PRO A C 1
ATOM 1612 O O . PRO A 1 200 ? -4.401 -10.809 14.595 1.00 77.81 200 PRO A O 1
ATOM 1615 N N . GLN A 1 201 ? -5.397 -12.220 13.130 1.00 74.44 201 GLN A N 1
ATOM 1616 C CA . GLN A 1 201 ? -5.398 -13.424 13.975 1.00 74.44 201 GLN A CA 1
ATOM 1617 C C . GLN A 1 201 ? -4.082 -14.200 13.858 1.00 74.44 201 GLN A C 1
ATOM 1619 O O . GLN A 1 201 ? -3.502 -14.248 12.742 1.00 74.44 201 GLN A O 1
#

Secondary structure (DSSP, 8-state):
--------------------------S--HHHHHHHHHHHHHTT--HHHHHHHHHHHHTT-TT-EEE-TTS-EEETTTTEEHHHHHHHT--HHHHHH-HHHHHHHHHHHHHHHHHHH-SSHHHHHHHHHGGG--SS-HHHHHHHHHHHHHHTT-SHHHHHHHHHH--HHHHHHHHHHHHHTTT-TTHHHHHHHHTT-PPP-

Foldseek 3Di:
DDDDDDDDDDPPPPPPPPPPPLVDDQPDDLVLLLLLLVLCVVLVHDSLLSVLQLCLQASQALADWDADPVRWIFGGSNRNIPVLCVVVVHDRCCSSVPSSSVSNSLSVQLSVLCVVPNPALQSVQCSVVPPVGDRDDPSSVSSLVSSLVVVVSDPPSLVSSCVSNVDPLSVVLSVVCVVPVVPDPPVSQVSCVSSVRHRRD